Protein AF-A0A496VP60-F1 (afdb_monomer_lite)

Structure (mmCIF, N/CA/C/O backbone):
data_AF-A0A496VP60-F1
#
_entry.id   AF-A0A496VP60-F1
#
loop_
_atom_site.group_PDB
_atom_site.id
_atom_site.type_symbol
_atom_site.label_atom_id
_atom_site.label_alt_id
_atom_site.label_comp_id
_atom_site.label_asym_id
_atom_site.label_entity_id
_atom_site.label_seq_id
_atom_site.pdbx_PDB_ins_code
_atom_site.Cartn_x
_atom_site.Cartn_y
_atom_site.Cartn_z
_atom_site.occupancy
_atom_site.B_iso_or_equiv
_atom_site.auth_seq_id
_atom_site.auth_comp_id
_atom_site.auth_asym_id
_atom_site.auth_atom_id
_atom_site.pdbx_PDB_model_num
ATOM 1 N N . MET A 1 1 ? 26.377 6.304 -40.542 1.00 51.97 1 MET A N 1
ATOM 2 C CA . MET A 1 1 ? 27.686 5.739 -40.146 1.00 51.97 1 MET A CA 1
ATOM 3 C C . MET A 1 1 ? 27.803 4.379 -40.816 1.00 51.97 1 MET A C 1
ATOM 5 O O . MET A 1 1 ? 26.829 3.640 -40.764 1.00 51.97 1 MET A O 1
ATOM 9 N N . GLN A 1 2 ? 28.897 4.078 -41.515 1.00 51.41 2 GLN A N 1
ATOM 10 C CA . GLN A 1 2 ? 29.070 2.793 -42.202 1.00 51.41 2 GLN A CA 1
ATOM 11 C C . GLN A 1 2 ? 29.966 1.906 -41.335 1.00 51.41 2 GLN A C 1
ATOM 13 O O . GLN A 1 2 ? 31.150 2.194 -41.187 1.00 51.41 2 GLN A O 1
ATOM 18 N N . HIS A 1 3 ? 29.394 0.867 -40.726 1.00 64.25 3 HIS A N 1
ATOM 19 C CA . HIS A 1 3 ? 30.171 -0.176 -40.060 1.00 64.25 3 HIS A CA 1
ATOM 20 C C . HIS A 1 3 ? 30.453 -1.279 -41.074 1.00 64.25 3 HIS A C 1
ATOM 22 O O . HIS A 1 3 ? 29.526 -1.882 -41.610 1.00 64.25 3 HIS A O 1
ATOM 28 N N . LEU A 1 4 ? 31.733 -1.502 -41.367 1.00 66.44 4 LEU A N 1
ATOM 29 C CA . LEU A 1 4 ? 32.175 -2.620 -42.187 1.00 66.44 4 LEU A CA 1
ATOM 30 C C . LEU A 1 4 ? 32.581 -3.752 -41.246 1.00 66.44 4 LEU A C 1
ATOM 32 O O . LEU A 1 4 ? 33.486 -3.576 -40.431 1.00 66.44 4 LEU A O 1
ATOM 36 N N . ILE A 1 5 ? 31.896 -4.886 -41.345 1.00 77.62 5 ILE A N 1
ATOM 37 C CA . ILE A 1 5 ? 32.257 -6.103 -40.626 1.00 77.62 5 ILE A CA 1
ATOM 38 C C . ILE A 1 5 ? 32.505 -7.181 -41.665 1.00 77.62 5 ILE A C 1
ATOM 40 O O . ILE A 1 5 ? 31.646 -7.459 -42.501 1.00 77.62 5 ILE A O 1
ATOM 44 N N . GLU A 1 6 ? 33.700 -7.749 -41.627 1.00 77.38 6 GLU A N 1
ATOM 45 C CA . GLU A 1 6 ? 34.058 -8.878 -42.467 1.00 77.38 6 GLU A CA 1
ATOM 46 C C . GLU A 1 6 ? 33.548 -10.166 -41.818 1.00 77.38 6 GLU A C 1
ATOM 48 O O . GLU A 1 6 ? 33.877 -10.469 -40.671 1.00 77.38 6 GLU A O 1
ATOM 53 N N . VAL A 1 7 ? 32.721 -10.906 -42.555 1.00 79.62 7 VAL A N 1
ATOM 54 C CA . VAL A 1 7 ? 32.199 -12.211 -42.145 1.00 79.62 7 VAL A CA 1
ATOM 55 C C . VAL A 1 7 ? 32.919 -13.264 -42.974 1.00 79.62 7 VAL A C 1
ATOM 57 O O . VAL A 1 7 ? 32.904 -13.195 -44.204 1.00 79.62 7 VAL A O 1
ATOM 60 N N . LYS A 1 8 ? 33.585 -14.213 -42.315 1.00 79.56 8 LYS A N 1
ATOM 61 C CA . LYS A 1 8 ? 34.300 -15.283 -43.010 1.00 79.56 8 LYS A CA 1
ATOM 62 C C . LYS A 1 8 ? 33.320 -16.377 -43.417 1.00 79.56 8 LYS A C 1
ATOM 64 O O . LYS A 1 8 ? 32.683 -16.983 -42.569 1.00 79.56 8 LYS A O 1
ATOM 69 N N . GLU A 1 9 ? 33.241 -16.655 -44.714 1.00 78.88 9 GLU A N 1
ATOM 70 C CA . GLU A 1 9 ? 32.535 -17.821 -45.265 1.00 78.88 9 GLU A CA 1
ATOM 71 C C . GLU A 1 9 ? 31.091 -17.993 -44.735 1.00 78.88 9 GLU A C 1
ATOM 73 O O . GLU A 1 9 ? 30.233 -17.163 -45.029 1.00 78.88 9 GLU A O 1
ATOM 78 N N . LEU A 1 10 ? 30.816 -19.077 -43.997 1.00 77.50 10 LEU A N 1
ATOM 79 C CA . LEU A 1 10 ? 29.510 -19.428 -43.419 1.00 77.50 10 LEU A CA 1
ATOM 80 C C . LEU A 1 10 ? 29.377 -19.014 -41.941 1.00 77.50 10 LEU A C 1
ATOM 82 O O . LEU A 1 10 ? 28.464 -19.479 -41.254 1.00 77.50 10 LEU A O 1
ATOM 86 N N . ASP A 1 11 ? 30.282 -18.175 -41.435 1.00 80.00 11 ASP A N 1
ATOM 87 C CA . ASP A 1 11 ? 30.230 -17.717 -40.051 1.00 80.00 11 ASP A CA 1
ATOM 88 C C . ASP A 1 11 ? 28.996 -16.845 -39.793 1.00 80.00 11 ASP A C 1
ATOM 90 O O . ASP A 1 11 ? 28.490 -16.121 -40.652 1.00 80.00 11 ASP A O 1
ATOM 94 N N . THR A 1 12 ? 28.519 -16.898 -38.552 1.00 74.56 12 THR A N 1
ATOM 95 C CA . THR A 1 12 ? 27.458 -16.022 -38.057 1.00 74.56 12 THR A CA 1
ATOM 96 C C . THR A 1 12 ? 28.081 -14.929 -37.206 1.00 74.56 12 THR A C 1
ATOM 98 O O . THR A 1 12 ? 28.876 -15.211 -36.310 1.00 74.56 12 THR A O 1
ATOM 101 N N . VAL A 1 13 ? 27.700 -13.680 -37.464 1.00 76.56 13 VAL A N 1
ATOM 102 C CA . VAL A 1 13 ? 28.133 -12.531 -36.668 1.00 76.56 13 VAL A CA 1
ATOM 103 C C . VAL A 1 13 ? 26.915 -11.835 -36.080 1.00 76.56 13 VAL A C 1
ATOM 105 O O . VAL A 1 13 ? 25.990 -11.467 -36.803 1.00 76.56 13 VAL A O 1
ATOM 108 N N . GLU A 1 14 ? 26.930 -11.628 -34.764 1.00 73.31 14 GLU A N 1
ATOM 109 C CA . GLU A 1 14 ? 25.953 -10.777 -34.092 1.00 73.31 14 GLU A CA 1
ATOM 110 C C . GLU A 1 14 ? 26.315 -9.303 -34.294 1.00 73.31 14 GLU A C 1
ATOM 112 O O . GLU A 1 14 ? 27.389 -8.839 -33.907 1.00 73.31 14 GLU A O 1
ATOM 117 N N . LEU A 1 15 ? 25.398 -8.558 -34.910 1.00 73.00 15 LEU A N 1
ATOM 118 C CA . LEU A 1 15 ? 25.544 -7.128 -35.145 1.00 73.00 15 LEU A CA 1
ATOM 119 C C . LEU A 1 15 ? 24.758 -6.349 -34.084 1.00 73.00 15 LEU A C 1
ATOM 121 O O . LEU A 1 15 ? 23.537 -6.226 -34.169 1.00 73.00 15 LEU A O 1
ATOM 125 N N . ALA A 1 16 ? 25.465 -5.788 -33.104 1.00 69.38 16 ALA A N 1
ATOM 126 C CA . ALA A 1 16 ? 24.884 -4.852 -32.146 1.00 69.38 16 ALA A CA 1
ATOM 127 C C . ALA A 1 16 ? 24.895 -3.430 -32.732 1.00 69.38 16 ALA A C 1
ATOM 129 O O . ALA A 1 16 ? 25.958 -2.850 -32.961 1.00 69.38 16 ALA A O 1
ATOM 130 N N . LEU A 1 17 ? 23.712 -2.864 -32.980 1.00 71.69 17 LEU A N 1
ATOM 131 C CA . LEU A 1 17 ? 23.554 -1.495 -33.473 1.00 71.69 17 LEU A CA 1
ATOM 132 C C . LEU A 1 17 ? 23.040 -0.595 -32.352 1.00 71.69 17 LEU A C 1
ATOM 134 O O . LEU A 1 17 ? 21.945 -0.806 -31.837 1.00 71.69 17 LEU A O 1
ATOM 138 N N . ASN A 1 18 ? 23.805 0.443 -32.018 1.00 62.44 18 ASN A N 1
ATOM 139 C CA . ASN A 1 18 ? 23.320 1.523 -31.166 1.00 62.44 18 ASN A CA 1
ATOM 140 C C . ASN A 1 18 ? 22.532 2.496 -32.038 1.00 62.44 18 ASN A C 1
ATOM 142 O O . ASN A 1 18 ? 23.099 3.120 -32.938 1.00 62.44 18 ASN A O 1
ATOM 146 N N . VAL A 1 19 ? 21.230 2.610 -31.793 1.00 65.75 19 VAL A N 1
ATOM 147 C CA . VAL A 1 19 ? 20.351 3.460 -32.594 1.00 65.75 19 VAL A CA 1
ATOM 148 C C . VAL A 1 19 ? 19.780 4.569 -31.733 1.00 65.75 19 VAL A C 1
ATOM 150 O O . VAL A 1 19 ? 19.212 4.310 -30.677 1.00 65.75 19 VAL A O 1
ATOM 153 N N . THR A 1 20 ? 19.892 5.805 -32.210 1.00 57.38 20 THR A N 1
ATOM 154 C CA . THR A 1 20 ? 19.156 6.936 -31.645 1.00 57.38 20 THR A CA 1
ATOM 155 C C . THR A 1 20 ? 17.765 6.972 -32.266 1.00 57.38 20 THR A C 1
ATOM 157 O O . THR A 1 20 ? 17.620 7.059 -33.491 1.00 57.38 20 THR A O 1
ATOM 160 N N . LEU A 1 21 ? 16.737 6.877 -31.424 1.00 63.69 21 LEU A N 1
ATOM 161 C CA . LEU A 1 21 ? 15.355 7.033 -31.862 1.00 63.69 21 LEU A CA 1
ATOM 162 C C . LEU A 1 21 ? 15.114 8.486 -32.313 1.00 63.69 21 LEU A C 1
ATOM 164 O O . LEU A 1 21 ? 15.691 9.404 -31.725 1.00 63.69 21 LEU A O 1
ATOM 168 N N . PRO A 1 22 ? 14.292 8.721 -33.353 1.00 62.72 22 PRO A N 1
ATOM 169 C CA . PRO A 1 22 ? 13.854 10.071 -33.689 1.00 62.72 22 PRO A CA 1
ATOM 170 C C . PRO A 1 22 ? 13.213 10.753 -32.473 1.00 62.72 22 PRO A C 1
ATOM 172 O O . PRO A 1 22 ? 12.427 10.134 -31.764 1.00 62.72 22 PRO A O 1
ATOM 175 N N . SER A 1 23 ? 13.494 12.039 -32.263 1.00 57.47 23 SER A N 1
ATOM 176 C CA . SER A 1 23 ? 12.850 12.836 -31.208 1.00 57.47 23 SER A CA 1
ATOM 177 C C . SER A 1 23 ? 11.430 13.293 -31.568 1.00 57.47 23 SER A C 1
ATOM 179 O O . SER A 1 23 ? 10.748 13.893 -30.744 1.00 57.47 23 SER A O 1
ATOM 181 N N . THR A 1 24 ? 10.982 13.045 -32.801 1.00 62.47 24 THR A N 1
ATOM 182 C CA . THR A 1 24 ? 9.659 13.433 -33.300 1.00 62.47 24 THR A CA 1
ATOM 183 C C . THR A 1 24 ? 8.756 12.211 -33.395 1.00 62.47 24 THR A C 1
ATOM 185 O O . THR A 1 24 ? 9.108 11.236 -34.057 1.00 62.47 24 THR A O 1
ATOM 188 N N . SER A 1 25 ? 7.577 12.274 -32.780 1.00 54.62 25 SER A N 1
ATOM 189 C CA . SER A 1 25 ? 6.557 11.229 -32.888 1.00 54.62 25 SER A CA 1
ATOM 190 C C . SER A 1 25 ? 6.144 10.949 -34.330 1.00 54.62 25 SER A C 1
ATOM 192 O O . SER A 1 25 ? 6.073 11.851 -35.165 1.00 54.62 25 SER A O 1
ATOM 194 N N . GLY A 1 26 ? 5.888 9.678 -34.630 1.00 56.31 26 GLY A N 1
ATOM 195 C CA . GLY A 1 26 ? 5.533 9.192 -35.958 1.00 56.31 26 GLY A CA 1
ATOM 196 C C . GLY A 1 26 ? 6.702 9.183 -36.943 1.00 56.31 26 GLY A C 1
ATOM 197 O O . GLY A 1 26 ? 6.570 8.623 -38.032 1.00 56.31 26 GLY A O 1
ATOM 198 N N . ALA A 1 27 ? 7.859 9.752 -36.584 1.00 66.62 27 ALA A N 1
ATOM 199 C CA . ALA A 1 27 ? 9.034 9.673 -37.429 1.00 66.62 27 ALA A CA 1
ATOM 200 C C . ALA A 1 27 ? 9.565 8.238 -37.440 1.00 66.62 27 ALA A C 1
ATOM 202 O O . ALA A 1 27 ? 9.710 7.572 -36.411 1.00 66.62 27 ALA A O 1
ATOM 203 N N . THR A 1 28 ? 9.858 7.763 -38.643 1.00 57.81 28 THR A N 1
ATOM 204 C CA . THR A 1 28 ? 10.410 6.433 -38.865 1.00 57.81 28 THR A CA 1
ATOM 205 C C . THR A 1 28 ? 11.865 6.563 -39.276 1.00 57.81 28 THR A C 1
ATOM 207 O O . THR A 1 28 ? 12.168 7.258 -40.245 1.00 57.81 28 THR A O 1
ATOM 210 N N . ASN A 1 29 ? 12.750 5.840 -38.603 1.00 71.50 29 ASN A N 1
ATOM 211 C CA . ASN A 1 29 ? 14.090 5.562 -39.094 1.00 71.50 29 ASN A CA 1
ATOM 212 C C . ASN A 1 29 ? 14.114 4.142 -39.650 1.00 71.50 29 ASN A C 1
ATOM 214 O O . ASN A 1 29 ? 13.594 3.213 -39.044 1.00 71.50 29 ASN A O 1
ATOM 218 N N . MET A 1 30 ? 14.722 3.957 -40.814 1.00 72.25 30 MET A N 1
ATOM 219 C CA . MET A 1 30 ? 14.897 2.634 -41.399 1.00 72.25 30 MET A CA 1
ATOM 220 C C . MET A 1 30 ? 16.372 2.273 -41.346 1.00 72.25 30 MET A C 1
ATOM 222 O O . MET A 1 30 ? 17.204 2.938 -41.962 1.00 72.25 30 MET A O 1
ATOM 226 N N . ILE A 1 31 ? 16.697 1.205 -40.624 1.00 78.25 31 ILE A N 1
ATOM 227 C CA . ILE A 1 31 ? 18.027 0.612 -40.686 1.00 78.25 31 ILE A CA 1
ATOM 228 C C . ILE A 1 31 ? 18.004 -0.422 -41.789 1.00 78.25 31 ILE A C 1
ATOM 230 O O . ILE A 1 31 ? 17.289 -1.415 -41.703 1.00 78.25 31 ILE A O 1
ATOM 234 N N . THR A 1 32 ? 18.803 -0.188 -42.822 1.00 77.94 32 THR A N 1
ATOM 235 C CA . THR A 1 32 ? 19.032 -1.184 -43.866 1.00 77.94 32 THR A CA 1
ATOM 236 C C . THR A 1 32 ? 20.366 -1.859 -43.603 1.00 77.94 32 THR A C 1
ATOM 238 O O . THR A 1 32 ? 21.412 -1.212 -43.662 1.00 77.94 32 THR A O 1
ATOM 241 N N . VAL A 1 33 ? 20.336 -3.159 -43.330 1.00 81.62 33 VAL A N 1
ATOM 242 C CA . VAL A 1 33 ? 21.541 -3.987 -43.266 1.00 81.62 33 VAL A CA 1
ATOM 243 C C . VAL A 1 33 ? 21.709 -4.631 -44.630 1.00 81.62 33 VAL A C 1
ATOM 245 O O . VAL A 1 33 ? 20.813 -5.330 -45.095 1.00 81.62 33 VAL A O 1
ATOM 248 N N . THR A 1 34 ? 22.838 -4.363 -45.286 1.00 81.62 34 THR A N 1
ATOM 249 C CA . THR A 1 34 ? 23.169 -4.945 -46.592 1.00 81.62 34 THR A CA 1
ATOM 250 C C . THR A 1 34 ? 24.456 -5.744 -46.484 1.00 81.62 34 THR A C 1
ATOM 252 O O . THR A 1 34 ? 25.511 -5.176 -46.207 1.00 81.62 34 THR A O 1
ATOM 255 N N . ALA A 1 35 ? 24.372 -7.044 -46.742 1.00 83.62 35 ALA A N 1
ATOM 256 C CA . ALA A 1 35 ? 25.528 -7.894 -46.978 1.00 83.62 35 ALA A CA 1
ATOM 257 C C . ALA A 1 35 ? 25.882 -7.846 -48.470 1.00 83.62 35 ALA A C 1
ATOM 259 O O . ALA A 1 35 ? 24.998 -7.937 -49.321 1.00 83.62 35 ALA A O 1
ATOM 260 N N . THR A 1 36 ? 27.166 -7.681 -48.789 1.00 85.50 36 THR A N 1
ATOM 261 C CA . THR A 1 36 ? 27.682 -7.690 -50.168 1.00 85.50 36 THR A CA 1
ATOM 262 C C . THR A 1 36 ? 28.761 -8.757 -50.271 1.00 85.50 36 THR A C 1
ATOM 264 O O . THR A 1 36 ? 29.637 -8.814 -49.408 1.00 85.50 36 THR A O 1
ATOM 267 N N . SER A 1 37 ? 28.698 -9.601 -51.302 1.00 83.69 37 SER A N 1
ATOM 268 C CA . SER A 1 37 ? 29.735 -10.607 -51.540 1.00 83.69 37 SER A CA 1
ATOM 269 C C . SER A 1 37 ? 31.075 -9.936 -51.852 1.00 83.69 37 SER A C 1
ATOM 271 O O . SER A 1 37 ? 31.144 -8.996 -52.642 1.00 83.69 37 SER A O 1
ATOM 273 N N . GLN A 1 38 ? 32.156 -10.436 -51.249 1.00 80.44 38 GLN A N 1
ATOM 274 C CA . GLN A 1 38 ? 33.512 -9.971 -51.561 1.00 80.44 38 GLN A CA 1
ATOM 275 C C . GLN A 1 38 ? 33.971 -10.405 -52.960 1.00 80.44 38 GLN A C 1
ATOM 277 O O . GLN A 1 38 ? 34.781 -9.719 -53.577 1.00 80.44 38 GLN A O 1
ATOM 282 N N . ALA A 1 39 ? 33.469 -11.541 -53.454 1.00 83.38 39 ALA A N 1
ATOM 283 C CA . ALA A 1 39 ? 33.855 -12.099 -54.749 1.00 83.38 39 ALA A CA 1
ATOM 284 C C . ALA A 1 39 ? 33.091 -11.469 -55.924 1.00 83.38 39 ALA A C 1
ATOM 286 O O . ALA A 1 39 ? 33.586 -11.481 -57.048 1.00 83.38 39 ALA A O 1
ATOM 287 N N . ASP A 1 40 ? 31.899 -10.926 -55.665 1.00 88.12 40 ASP A N 1
ATOM 288 C CA . ASP A 1 40 ? 31.048 -10.300 -56.674 1.00 88.12 40 ASP A CA 1
ATOM 289 C C . ASP A 1 40 ? 30.212 -9.175 -56.047 1.00 88.12 40 ASP A C 1
ATOM 291 O O . ASP A 1 40 ? 29.269 -9.416 -55.291 1.00 88.12 40 ASP A O 1
ATOM 295 N N . SER A 1 41 ? 30.547 -7.927 -56.382 1.00 87.81 41 SER A N 1
ATOM 296 C CA . SER A 1 41 ? 29.888 -6.741 -55.829 1.00 87.81 41 SER A CA 1
ATOM 297 C C . SER A 1 41 ? 28.429 -6.557 -56.266 1.00 87.81 41 SER A C 1
ATOM 299 O O . SER A 1 41 ? 27.730 -5.721 -55.683 1.00 87.81 41 SER A O 1
ATOM 301 N N . GLU A 1 42 ? 27.962 -7.293 -57.281 1.00 90.44 42 GLU A N 1
ATOM 302 C CA . GLU A 1 42 ? 26.557 -7.267 -57.698 1.00 90.44 42 GLU A CA 1
ATOM 303 C C . GLU A 1 42 ? 25.670 -8.157 -56.816 1.00 90.44 42 GLU A C 1
ATOM 305 O O . GLU A 1 42 ? 24.470 -7.902 -56.693 1.00 90.44 42 GLU A O 1
ATOM 310 N N . ILE A 1 43 ? 26.248 -9.143 -56.119 1.00 84.50 43 ILE A N 1
ATOM 311 C CA . ILE A 1 43 ? 25.507 -10.026 -55.214 1.00 84.50 43 ILE A CA 1
ATOM 312 C C . ILE A 1 43 ? 25.333 -9.346 -53.854 1.00 84.50 43 ILE A C 1
ATOM 314 O O . ILE A 1 43 ? 26.276 -9.214 -53.065 1.00 84.50 43 ILE A O 1
ATOM 318 N N . LYS A 1 44 ? 24.092 -8.940 -53.567 1.00 89.69 44 LYS A N 1
ATOM 319 C CA . LYS A 1 44 ? 23.695 -8.281 -52.318 1.00 89.69 44 LYS A CA 1
ATOM 320 C C . LYS A 1 44 ? 22.482 -8.959 -51.698 1.00 89.69 44 LYS A C 1
ATOM 322 O O . LYS A 1 44 ? 21.565 -9.370 -52.403 1.00 89.69 44 LYS A O 1
ATOM 327 N N . ALA A 1 45 ? 22.453 -9.002 -50.373 1.00 85.75 45 ALA A N 1
ATOM 328 C CA . ALA A 1 45 ? 21.270 -9.347 -49.599 1.00 85.75 45 ALA A CA 1
ATOM 329 C C . ALA A 1 45 ? 20.997 -8.215 -48.611 1.00 85.75 45 ALA A C 1
ATOM 331 O O . ALA A 1 45 ? 21.884 -7.831 -47.846 1.00 85.75 45 ALA A O 1
ATOM 332 N N . SER A 1 46 ? 19.781 -7.677 -48.633 1.00 87.69 46 SER A N 1
ATOM 333 C CA . SER A 1 46 ? 19.387 -6.573 -47.761 1.00 87.69 46 SER A CA 1
ATOM 334 C C . SER A 1 46 ? 18.182 -6.959 -46.921 1.00 87.69 46 SER A C 1
ATOM 336 O O . SER A 1 46 ? 17.248 -7.591 -47.408 1.00 87.69 46 SER A O 1
ATOM 338 N N . THR A 1 47 ? 18.193 -6.530 -45.666 1.00 81.25 47 THR A N 1
ATOM 339 C CA . THR A 1 47 ? 17.024 -6.549 -44.789 1.00 81.25 47 THR A CA 1
ATOM 340 C C . THR A 1 47 ? 16.840 -5.171 -44.169 1.00 81.25 47 THR A C 1
ATOM 342 O O . THR A 1 47 ? 17.811 -4.434 -43.966 1.00 81.25 47 THR A O 1
ATOM 345 N N . ALA A 1 48 ? 15.590 -4.804 -43.907 1.00 77.88 48 ALA A N 1
ATOM 346 C CA . ALA A 1 48 ? 15.233 -3.520 -43.330 1.00 77.88 48 ALA A CA 1
ATOM 347 C C . ALA A 1 48 ? 14.557 -3.730 -41.976 1.00 77.88 48 ALA A C 1
ATOM 349 O O . ALA A 1 48 ? 13.613 -4.508 -41.855 1.00 77.88 48 ALA A O 1
ATOM 350 N N . VAL A 1 49 ? 15.029 -2.998 -40.972 1.00 73.38 49 VAL A N 1
ATOM 351 C CA . VAL A 1 49 ? 14.393 -2.896 -39.660 1.00 73.38 49 VAL A CA 1
ATOM 352 C C . VAL A 1 49 ? 13.825 -1.489 -39.547 1.00 73.38 49 VAL A C 1
ATOM 354 O O . VAL A 1 49 ? 14.570 -0.504 -39.556 1.00 73.38 49 VAL A O 1
ATOM 357 N N . GLN A 1 50 ? 12.498 -1.391 -39.492 1.00 68.12 50 GLN A N 1
ATOM 358 C CA . GLN A 1 50 ? 11.821 -0.123 -39.263 1.00 68.12 50 GLN A CA 1
ATOM 359 C C . GLN A 1 50 ? 11.824 0.188 -37.769 1.00 68.12 50 GLN A C 1
ATOM 361 O O . GLN A 1 50 ? 11.440 -0.634 -36.942 1.00 68.12 50 GLN A O 1
ATOM 366 N N . ILE A 1 51 ? 12.253 1.397 -37.441 1.00 65.75 51 ILE A N 1
ATOM 367 C CA . ILE A 1 51 ? 12.289 1.941 -36.094 1.00 65.75 51 ILE A CA 1
ATOM 368 C C . ILE A 1 51 ? 11.333 3.119 -36.084 1.00 65.75 51 ILE A C 1
ATOM 370 O O . ILE A 1 51 ? 11.507 4.067 -36.847 1.00 65.75 51 ILE A O 1
ATOM 374 N N . VAL A 1 52 ? 10.307 3.052 -35.247 1.00 57.75 52 VAL A N 1
ATOM 375 C CA . VAL A 1 52 ? 9.276 4.086 -35.163 1.00 57.75 52 VAL A CA 1
ATOM 376 C C . VAL A 1 52 ? 9.403 4.779 -33.817 1.00 57.75 52 VAL A C 1
ATOM 378 O O . VAL A 1 52 ? 9.379 4.118 -32.781 1.00 57.75 52 VAL A O 1
ATOM 381 N N . ALA A 1 53 ? 9.539 6.104 -33.832 1.00 59.22 53 ALA A N 1
ATOM 382 C CA . ALA A 1 53 ? 9.326 6.912 -32.642 1.00 59.22 53 ALA A CA 1
ATOM 383 C C . ALA A 1 53 ? 7.817 6.992 -32.401 1.00 59.22 53 ALA A C 1
ATOM 385 O O . ALA A 1 53 ? 7.098 7.674 -33.129 1.00 59.22 53 ALA A O 1
ATOM 386 N N . LEU A 1 54 ? 7.321 6.232 -31.432 1.00 55.81 54 LEU A N 1
ATOM 387 C CA . LEU A 1 54 ? 5.916 6.254 -31.046 1.00 55.81 54 LEU A CA 1
ATOM 388 C C . LEU A 1 54 ? 5.754 7.179 -29.838 1.00 55.81 54 LEU A C 1
ATOM 390 O O . LEU A 1 54 ? 6.459 7.020 -28.846 1.00 55.81 54 LEU A O 1
ATOM 394 N N . GLU A 1 55 ? 4.809 8.117 -29.915 1.00 53.56 55 GLU A N 1
ATOM 395 C CA . GLU A 1 55 ? 4.345 8.890 -28.751 1.00 53.56 55 GLU A CA 1
ATOM 396 C C . GLU A 1 55 ? 3.811 7.959 -27.657 1.00 53.56 55 GLU A C 1
ATOM 398 O O . GLU A 1 55 ? 4.101 8.144 -26.484 1.00 53.56 55 GLU A O 1
ATOM 403 N N . ASN A 1 56 ? 3.103 6.900 -28.049 1.00 57.53 56 ASN A N 1
ATOM 404 C CA . ASN A 1 56 ? 2.585 5.892 -27.134 1.00 57.53 56 ASN A CA 1
ATOM 405 C C . ASN A 1 56 ? 2.947 4.507 -27.657 1.00 57.53 56 ASN A C 1
ATOM 407 O O . ASN A 1 56 ? 2.493 4.091 -28.726 1.00 57.53 56 ASN A O 1
ATOM 411 N N . ILE A 1 57 ? 3.758 3.783 -26.896 1.00 60.38 57 ILE A N 1
ATOM 412 C CA . ILE A 1 57 ? 4.015 2.372 -27.135 1.00 60.38 57 ILE A CA 1
ATOM 413 C C . ILE A 1 57 ? 2.981 1.602 -26.316 1.00 60.38 57 ILE A C 1
ATOM 415 O O . ILE A 1 57 ? 3.105 1.458 -25.104 1.00 60.38 57 ILE A O 1
ATOM 419 N N . ILE A 1 58 ? 1.945 1.101 -26.982 1.00 60.47 58 ILE A N 1
ATOM 420 C CA . ILE A 1 58 ? 1.059 0.097 -26.391 1.00 60.47 58 ILE A CA 1
ATOM 421 C C . ILE A 1 58 ? 1.588 -1.248 -26.857 1.00 60.47 58 ILE A C 1
ATOM 423 O O . ILE A 1 58 ? 1.457 -1.607 -28.031 1.00 60.47 58 ILE A O 1
ATOM 427 N N . THR A 1 59 ? 2.233 -1.981 -25.960 1.00 58.00 59 THR A N 1
ATOM 428 C CA . THR A 1 59 ? 2.607 -3.360 -26.250 1.00 58.00 59 THR A CA 1
ATOM 429 C C . THR A 1 59 ? 1.393 -4.248 -25.970 1.00 58.00 59 THR A C 1
ATOM 431 O O . THR A 1 59 ? 0.674 -4.049 -24.988 1.00 58.00 59 THR A O 1
ATOM 434 N N . PRO A 1 60 ? 1.112 -5.253 -26.818 1.00 56.66 60 PRO A N 1
ATOM 435 C CA . PRO A 1 60 ? 0.178 -6.299 -26.425 1.00 56.66 60 PRO A CA 1
ATOM 436 C C . PRO A 1 60 ? 0.671 -6.963 -25.122 1.00 56.66 60 PRO A C 1
ATOM 438 O O . PRO A 1 60 ? 1.864 -6.884 -24.826 1.00 56.66 60 PRO A O 1
ATOM 441 N N . PRO A 1 61 ? -0.192 -7.663 -24.362 1.00 61.75 61 PRO A N 1
ATOM 442 C CA . PRO A 1 61 ? 0.169 -8.252 -23.064 1.00 61.75 61 PRO A CA 1
ATOM 443 C C . PRO A 1 61 ? 1.426 -9.143 -23.073 1.00 61.75 61 PRO A C 1
ATOM 445 O O . PRO A 1 61 ? 2.066 -9.313 -22.041 1.00 61.75 61 PRO A O 1
ATOM 448 N N . GLU A 1 62 ? 1.813 -9.671 -24.237 1.00 68.88 62 GLU A N 1
ATOM 449 C CA . GLU A 1 62 ? 3.019 -10.488 -24.435 1.00 68.88 62 GLU A CA 1
ATOM 450 C C . GLU A 1 62 ? 4.097 -9.813 -25.302 1.00 68.88 62 GLU A C 1
ATOM 452 O O . GLU A 1 62 ? 5.083 -10.446 -25.670 1.00 68.88 62 GLU A O 1
ATOM 457 N N . GLY A 1 63 ? 3.922 -8.544 -25.675 1.00 80.19 63 GLY A N 1
ATOM 458 C CA . GLY A 1 63 ? 4.873 -7.794 -26.491 1.00 80.19 63 GLY A CA 1
ATOM 459 C C . GLY A 1 63 ? 6.151 -7.486 -25.717 1.00 80.19 63 GLY A C 1
ATOM 460 O O . GLY A 1 63 ? 6.093 -7.116 -24.548 1.00 80.19 63 GLY A O 1
ATOM 461 N N . TRP A 1 64 ? 7.304 -7.623 -26.372 1.00 88.19 64 TRP A N 1
ATOM 462 C CA . TRP A 1 64 ? 8.609 -7.363 -25.763 1.00 88.19 64 TRP A CA 1
ATOM 463 C C . TRP A 1 64 ? 9.201 -6.063 -26.287 1.00 88.19 64 TRP A C 1
ATOM 465 O O . TRP A 1 64 ? 9.270 -5.844 -27.496 1.00 88.19 64 TRP A O 1
ATOM 475 N N . VAL A 1 65 ? 9.713 -5.248 -25.373 1.00 88.25 65 VAL A N 1
ATOM 476 C CA . VAL A 1 65 ? 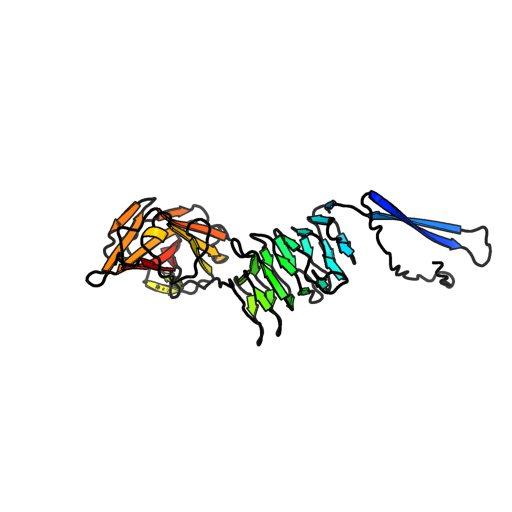10.602 -4.124 -25.673 1.00 88.25 65 VAL A CA 1
ATOM 477 C C . VAL A 1 65 ? 11.902 -4.301 -24.899 1.00 88.25 65 VAL A C 1
ATOM 479 O O . VAL A 1 65 ? 11.902 -4.744 -23.751 1.00 88.25 65 VAL A O 1
ATOM 482 N N . SER A 1 66 ? 13.032 -3.992 -25.529 1.00 90.88 66 SER A N 1
ATOM 483 C CA . SER A 1 66 ? 14.356 -4.187 -24.935 1.00 90.88 66 SER A CA 1
ATOM 484 C C . SER A 1 66 ? 15.264 -3.014 -25.245 1.00 90.88 66 SER A C 1
ATOM 486 O O . SER A 1 66 ? 15.277 -2.551 -26.382 1.00 90.88 66 SER A O 1
ATOM 488 N N . ASN A 1 67 ? 16.079 -2.605 -24.269 1.00 89.62 67 ASN A N 1
ATOM 489 C CA . ASN A 1 67 ? 17.092 -1.555 -24.439 1.00 89.62 67 ASN A CA 1
ATOM 490 C C . ASN A 1 67 ? 16.501 -0.236 -24.966 1.00 89.62 67 ASN A C 1
ATOM 492 O O . ASN A 1 67 ? 16.977 0.313 -25.958 1.00 89.62 67 ASN A O 1
ATOM 496 N N . ILE A 1 68 ? 15.423 0.227 -24.331 1.00 88.06 68 ILE A N 1
ATOM 497 C CA . ILE A 1 68 ? 14.648 1.384 -24.785 1.00 88.06 68 ILE A CA 1
ATOM 498 C C . ILE A 1 68 ? 14.873 2.615 -23.905 1.00 88.06 68 ILE A C 1
ATOM 500 O O . ILE A 1 68 ? 15.099 2.507 -22.698 1.00 88.06 68 ILE A O 1
ATOM 504 N N . THR A 1 69 ? 14.708 3.782 -24.522 1.00 90.44 69 THR A N 1
ATOM 505 C CA . THR A 1 69 ? 14.568 5.069 -23.838 1.00 90.44 69 THR A CA 1
ATOM 506 C C . THR A 1 69 ? 13.178 5.625 -24.133 1.00 90.44 69 THR A C 1
ATOM 508 O O . THR A 1 69 ? 12.814 5.780 -25.298 1.00 90.44 69 THR A O 1
ATOM 511 N N . ILE A 1 70 ? 12.408 5.922 -23.088 1.00 88.31 70 ILE A N 1
ATOM 512 C CA . ILE A 1 70 ? 11.084 6.548 -23.168 1.00 88.31 70 ILE A CA 1
ATOM 513 C C . ILE A 1 70 ? 11.269 8.050 -22.955 1.00 88.31 70 ILE A C 1
ATOM 515 O O . ILE A 1 70 ? 11.660 8.472 -21.867 1.00 88.31 70 ILE A O 1
ATOM 519 N N . GLY A 1 71 ? 11.007 8.850 -23.991 1.00 88.81 71 GLY A N 1
ATOM 520 C CA . GLY A 1 71 ? 11.099 10.311 -23.924 1.00 88.81 71 GLY A CA 1
ATOM 521 C C . GLY A 1 71 ? 10.066 10.938 -22.973 1.00 88.81 71 GLY A C 1
ATOM 522 O O . GLY A 1 71 ? 9.118 10.262 -22.584 1.00 88.81 71 GLY A O 1
ATOM 523 N N . PRO A 1 72 ? 10.221 12.223 -22.605 1.00 88.81 72 PRO A N 1
ATOM 524 C CA . PRO A 1 72 ? 9.384 12.892 -21.600 1.00 88.81 72 PRO A CA 1
ATOM 525 C C . PRO A 1 72 ? 7.892 12.940 -21.949 1.00 88.81 72 PRO A C 1
ATOM 527 O O . PRO A 1 72 ? 7.051 12.804 -21.068 1.00 88.81 72 PRO A O 1
ATOM 530 N N . GLU A 1 73 ? 7.567 13.055 -23.236 1.00 88.69 73 GLU A N 1
ATOM 531 C CA . GLU A 1 73 ? 6.184 13.061 -23.737 1.00 88.69 73 GLU A CA 1
ATOM 532 C C . GLU A 1 73 ? 5.698 11.664 -24.147 1.00 88.69 73 GLU A C 1
ATOM 534 O O . GLU A 1 73 ? 4.613 11.515 -24.705 1.00 88.69 73 GLU A O 1
ATOM 539 N N . SER A 1 74 ? 6.521 10.634 -23.933 1.00 86.88 74 SER A N 1
ATOM 540 C CA . SER A 1 74 ? 6.225 9.276 -24.368 1.00 86.88 74 SER A CA 1
ATOM 541 C C . SER A 1 74 ? 5.680 8.422 -23.232 1.00 86.88 74 SER A C 1
ATOM 543 O O . SER A 1 74 ? 6.055 8.584 -22.067 1.00 86.88 74 SER A O 1
ATOM 545 N N . SER A 1 75 ? 4.826 7.463 -23.584 1.00 90.25 75 SER A N 1
ATOM 546 C CA . SER A 1 75 ? 4.342 6.455 -22.643 1.00 90.25 75 SER A CA 1
ATOM 547 C C . SER A 1 75 ? 4.555 5.026 -23.142 1.00 90.25 75 SER A C 1
ATOM 549 O O . SER A 1 75 ? 4.526 4.757 -24.346 1.00 90.25 75 SER A O 1
ATOM 551 N N . LEU A 1 76 ? 4.772 4.104 -22.204 1.00 90.12 76 LEU A N 1
ATOM 552 C CA . LEU A 1 76 ? 4.717 2.662 -22.426 1.00 90.12 76 LEU A CA 1
ATOM 553 C C . LEU A 1 76 ? 3.692 2.049 -21.473 1.00 90.12 76 LEU A C 1
ATOM 555 O O . LEU A 1 76 ? 3.821 2.200 -20.262 1.00 90.12 76 LEU A O 1
ATOM 559 N N . SER A 1 77 ? 2.712 1.327 -22.010 1.00 93.31 77 SER A N 1
ATOM 560 C CA . SER A 1 77 ? 1.716 0.615 -21.205 1.00 93.31 77 SER A CA 1
ATOM 561 C C . SER A 1 77 ? 1.646 -0.849 -21.624 1.00 93.31 77 SER A C 1
ATOM 563 O O . SER A 1 77 ? 1.504 -1.143 -22.816 1.00 93.31 77 SER A O 1
ATOM 565 N N . GLY A 1 78 ? 1.741 -1.756 -20.649 1.00 91.12 78 GLY A N 1
ATOM 566 C CA . GLY A 1 78 ? 1.614 -3.197 -20.866 1.00 91.12 78 GLY A CA 1
ATOM 567 C C . GLY A 1 78 ? 2.901 -3.929 -21.269 1.00 91.12 78 GLY A C 1
ATOM 568 O O . GLY A 1 78 ? 3.975 -3.352 -21.454 1.00 91.12 78 GLY A O 1
ATOM 569 N N . GLY A 1 79 ? 2.774 -5.245 -21.450 1.00 91.56 79 GLY A N 1
ATOM 570 C CA . GLY A 1 79 ? 3.815 -6.111 -22.008 1.00 91.56 79 GLY A CA 1
ATOM 571 C C . GLY A 1 79 ? 5.058 -6.279 -21.130 1.00 91.56 79 GLY A C 1
ATOM 572 O O . GLY A 1 79 ? 5.041 -6.076 -19.915 1.00 91.56 79 GLY A O 1
ATOM 573 N N . ILE A 1 80 ? 6.149 -6.709 -21.765 1.00 92.00 80 ILE A N 1
ATOM 574 C CA . ILE A 1 80 ? 7.413 -7.063 -21.117 1.00 92.00 80 ILE A CA 1
ATOM 575 C C . ILE A 1 80 ? 8.495 -6.056 -21.504 1.00 92.00 80 ILE A C 1
ATOM 577 O O . ILE A 1 80 ? 8.829 -5.903 -22.681 1.00 92.00 80 ILE A O 1
ATOM 581 N N . ALA A 1 81 ? 9.107 -5.431 -20.498 1.00 93.06 81 ALA A N 1
ATOM 582 C CA . ALA A 1 81 ? 10.263 -4.558 -20.669 1.00 93.06 81 ALA A CA 1
ATOM 583 C C . ALA A 1 81 ? 11.542 -5.272 -20.202 1.00 93.06 81 ALA A C 1
ATOM 585 O O . ALA A 1 81 ? 11.606 -5.797 -19.089 1.00 93.06 81 ALA A O 1
ATOM 586 N N . THR A 1 82 ? 12.582 -5.314 -21.035 1.00 93.56 82 THR A N 1
ATOM 587 C CA . THR A 1 82 ? 13.837 -6.016 -20.721 1.00 93.56 82 THR A CA 1
ATOM 588 C C . THR A 1 82 ? 15.094 -5.223 -21.104 1.00 93.56 82 THR A C 1
ATOM 590 O O . THR A 1 82 ? 15.024 -4.113 -21.630 1.00 93.56 82 THR A O 1
ATOM 593 N N . GLY A 1 83 ? 16.270 -5.770 -20.787 1.00 92.75 83 GLY A N 1
ATOM 594 C CA . GLY A 1 83 ? 17.556 -5.097 -20.970 1.00 92.75 83 GLY A CA 1
ATOM 595 C C . GLY A 1 83 ? 17.715 -3.877 -20.057 1.00 92.75 83 GLY A C 1
ATOM 596 O O . GLY A 1 83 ? 17.402 -3.949 -18.864 1.00 92.75 83 GLY A O 1
ATOM 597 N N . THR A 1 84 ? 18.222 -2.777 -20.611 1.00 94.94 84 THR A N 1
ATOM 598 C CA . THR A 1 84 ? 18.330 -1.480 -19.923 1.00 94.94 84 THR A CA 1
ATOM 599 C C . THR A 1 84 ? 17.217 -0.546 -20.385 1.00 94.94 84 THR A C 1
ATOM 601 O O . THR A 1 84 ? 17.127 -0.227 -21.563 1.00 94.94 84 THR A O 1
ATOM 604 N N . VAL A 1 85 ? 16.379 -0.089 -19.462 1.00 95.19 85 VAL A N 1
ATOM 605 C CA . VAL A 1 85 ? 15.238 0.787 -19.740 1.00 95.19 85 VAL A CA 1
ATOM 606 C C . VAL A 1 85 ? 15.478 2.135 -19.071 1.00 95.19 85 VAL A C 1
ATOM 608 O O . VAL A 1 85 ? 15.687 2.196 -17.859 1.00 95.19 85 VAL A O 1
ATOM 611 N N . ILE A 1 86 ? 15.450 3.209 -19.854 1.00 95.19 86 ILE A N 1
ATOM 612 C CA . ILE A 1 86 ? 15.527 4.587 -19.359 1.00 95.19 86 ILE A CA 1
ATOM 613 C C . ILE A 1 86 ? 14.163 5.236 -19.565 1.00 95.19 86 ILE A C 1
ATOM 615 O O . ILE A 1 86 ? 13.606 5.180 -20.659 1.00 95.19 86 ILE A O 1
ATOM 619 N N . VAL A 1 87 ? 13.617 5.841 -18.518 1.00 95.00 87 VAL A N 1
ATOM 620 C CA . VAL A 1 87 ? 12.293 6.454 -18.522 1.00 95.00 87 VAL A CA 1
ATOM 621 C C . VAL A 1 87 ? 12.442 7.928 -18.178 1.00 95.00 87 VAL A C 1
ATOM 623 O O . VAL A 1 87 ? 12.879 8.274 -17.090 1.00 95.00 87 VAL A O 1
ATOM 626 N N . SER A 1 88 ? 12.074 8.805 -19.102 1.00 93.88 88 SER A N 1
ATOM 627 C CA . SER A 1 88 ? 11.881 10.235 -18.833 1.00 93.88 88 SER A CA 1
ATOM 628 C C . SER A 1 88 ? 10.407 10.636 -18.919 1.00 93.88 88 SER A C 1
ATOM 630 O O . SER A 1 88 ? 10.051 11.686 -18.401 1.00 93.88 88 SER A O 1
ATOM 632 N N . GLY A 1 89 ? 9.566 9.812 -19.554 1.00 93.06 89 GLY A N 1
ATOM 633 C CA . GLY A 1 89 ? 8.105 9.946 -19.581 1.00 93.06 89 GLY A CA 1
ATOM 634 C C . GLY A 1 89 ? 7.417 8.975 -18.622 1.00 93.06 89 GLY A C 1
ATOM 635 O O . GLY A 1 89 ? 7.790 8.883 -17.452 1.00 93.06 89 GLY A O 1
ATOM 636 N N . ASN A 1 90 ? 6.429 8.228 -19.123 1.00 95.75 90 ASN A N 1
ATOM 637 C CA . ASN A 1 90 ? 5.591 7.343 -18.308 1.00 95.75 90 ASN A CA 1
ATOM 638 C C . ASN A 1 90 ? 5.736 5.866 -18.697 1.00 95.75 90 ASN A C 1
ATOM 640 O O . ASN A 1 90 ? 5.775 5.521 -19.877 1.00 95.75 90 ASN A O 1
ATOM 644 N N . ILE A 1 91 ? 5.758 4.977 -17.707 1.00 96.12 91 ILE A N 1
ATOM 645 C CA . ILE A 1 91 ? 5.645 3.530 -17.913 1.00 96.12 91 ILE A CA 1
ATOM 646 C C . ILE A 1 91 ? 4.621 2.943 -16.943 1.00 96.12 91 ILE A C 1
ATOM 648 O O . ILE A 1 91 ? 4.647 3.252 -15.756 1.00 96.12 91 ILE A O 1
ATOM 652 N N . GLU A 1 92 ? 3.723 2.087 -17.412 1.00 96.75 92 GLU A N 1
ATOM 653 C CA . GLU A 1 92 ? 2.689 1.499 -16.561 1.00 96.75 92 GLU A CA 1
ATOM 654 C C . GLU A 1 92 ? 2.335 0.063 -16.947 1.00 96.75 92 GLU A C 1
ATOM 656 O O . GLU A 1 92 ? 2.455 -0.341 -18.102 1.00 96.75 92 GLU A O 1
ATOM 661 N N . ASN A 1 93 ? 1.861 -0.716 -15.973 1.00 96.12 93 ASN A N 1
ATOM 662 C CA . ASN A 1 93 ? 1.321 -2.062 -16.207 1.00 96.12 93 ASN A CA 1
ATOM 663 C C . ASN A 1 93 ? 2.313 -3.030 -16.887 1.00 96.12 93 ASN A C 1
ATOM 665 O O . ASN A 1 93 ? 1.917 -3.850 -17.715 1.00 96.12 93 ASN A O 1
ATOM 669 N N . VAL A 1 94 ? 3.607 -2.921 -16.566 1.00 96.44 94 VAL A N 1
ATOM 670 C CA . VAL A 1 94 ? 4.684 -3.685 -17.216 1.00 96.44 94 VAL A CA 1
ATOM 671 C C . VAL A 1 94 ? 5.206 -4.838 -16.362 1.00 96.44 94 VAL A C 1
ATOM 673 O O . VAL A 1 94 ? 5.314 -4.745 -15.137 1.00 96.44 94 VAL A O 1
ATOM 676 N N . ASP A 1 95 ? 5.642 -5.899 -17.038 1.00 97.56 95 ASP A N 1
ATOM 677 C CA . ASP A 1 95 ? 6.503 -6.937 -16.472 1.00 97.56 95 ASP A CA 1
ATOM 678 C C . ASP A 1 95 ? 7.967 -6.664 -16.853 1.00 97.56 95 ASP A C 1
ATOM 680 O O . ASP A 1 95 ? 8.428 -6.943 -17.964 1.00 97.56 95 ASP A O 1
ATOM 684 N N . PHE A 1 96 ? 8.715 -6.074 -15.926 1.00 98.00 96 PHE A N 1
ATOM 685 C CA . PHE A 1 96 ? 10.132 -5.808 -16.080 1.00 98.00 96 PHE A CA 1
ATOM 686 C C . PHE A 1 96 ? 10.970 -7.065 -15.808 1.00 98.00 96 PHE A C 1
ATOM 688 O O . PHE A 1 96 ? 11.030 -7.592 -14.695 1.00 98.00 96 PHE A O 1
ATOM 695 N N . ARG A 1 97 ? 11.694 -7.518 -16.834 1.00 97.12 97 ARG A N 1
ATOM 696 C CA . ARG A 1 97 ? 12.571 -8.704 -16.793 1.00 97.12 97 ARG A CA 1
ATOM 697 C C . ARG A 1 97 ? 14.041 -8.384 -17.093 1.00 97.12 97 ARG A C 1
ATOM 699 O O . ARG A 1 97 ? 14.850 -9.300 -17.239 1.00 97.12 97 ARG A O 1
ATOM 706 N N . GLY A 1 98 ? 14.379 -7.099 -17.198 1.00 95.38 98 GLY A N 1
ATOM 707 C CA . GLY A 1 98 ? 15.691 -6.608 -17.617 1.00 95.38 98 GLY A CA 1
ATOM 708 C C . GLY A 1 98 ? 16.728 -6.488 -16.501 1.00 95.38 98 GLY A C 1
ATOM 709 O O . GLY A 1 98 ? 16.549 -6.984 -15.392 1.00 95.38 98 GLY A O 1
ATOM 710 N N . GLY A 1 99 ? 17.838 -5.815 -16.805 1.00 97.75 99 GLY A N 1
ATOM 711 C CA . GLY A 1 99 ? 18.921 -5.538 -15.859 1.00 97.75 99 GLY A CA 1
ATOM 712 C C . GLY A 1 99 ? 18.723 -4.240 -15.072 1.00 97.75 99 GLY A C 1
ATOM 713 O O . GLY A 1 99 ? 18.971 -4.197 -13.868 1.00 97.75 99 GLY A O 1
ATOM 714 N N . THR A 1 100 ? 18.271 -3.159 -15.707 1.00 98.31 100 THR A N 1
ATOM 715 C CA . THR A 1 100 ? 17.989 -1.891 -15.008 1.00 98.31 100 THR A CA 1
ATOM 716 C C . THR A 1 100 ? 16.822 -1.151 -15.643 1.00 98.31 100 THR A C 1
ATOM 718 O O . THR A 1 100 ? 16.757 -1.060 -16.863 1.00 98.31 100 THR A O 1
ATOM 721 N N . LEU A 1 101 ? 15.938 -0.607 -14.807 1.00 98.50 101 LEU A N 1
ATOM 722 C CA . LEU A 1 101 ? 14.923 0.378 -15.169 1.00 98.50 101 LEU A CA 1
ATOM 723 C C . LEU A 1 101 ? 15.210 1.646 -14.360 1.00 98.50 101 LEU A C 1
ATOM 725 O O . LEU A 1 101 ? 15.202 1.606 -13.128 1.00 98.50 101 LEU A O 1
ATOM 729 N N . SER A 1 102 ? 15.525 2.747 -15.039 1.00 98.31 102 SER A N 1
ATOM 730 C CA . SER A 1 102 ? 15.900 4.009 -14.397 1.00 98.31 102 SER A CA 1
ATOM 731 C C . SER A 1 102 ? 15.023 5.160 -14.861 1.00 98.31 102 SER A C 1
ATOM 733 O O . SER A 1 102 ? 14.792 5.292 -16.058 1.00 98.31 102 SER A O 1
ATOM 735 N N . GLY A 1 103 ? 14.580 6.004 -13.929 1.00 97.88 103 GLY A N 1
ATOM 736 C CA . GLY A 1 103 ? 13.820 7.221 -14.225 1.00 97.88 103 GLY A CA 1
ATOM 737 C C . GLY A 1 103 ? 14.677 8.481 -14.402 1.00 97.88 103 GLY A C 1
ATOM 738 O O . GLY A 1 103 ? 14.146 9.590 -14.331 1.00 97.88 103 GLY A O 1
ATOM 739 N N . LEU A 1 104 ? 15.998 8.341 -14.581 1.00 96.38 104 LEU A N 1
ATOM 740 C CA . LEU A 1 104 ? 16.885 9.481 -14.816 1.00 96.38 104 LEU A CA 1
ATOM 741 C C . LEU A 1 104 ? 16.827 9.943 -16.271 1.00 96.38 104 LEU A C 1
ATOM 743 O O . LEU A 1 104 ? 16.897 9.127 -17.190 1.00 96.38 104 LEU A O 1
ATOM 747 N N . ASN A 1 105 ? 16.783 11.255 -16.476 1.00 88.38 105 ASN A N 1
ATOM 748 C CA . ASN A 1 105 ? 17.033 11.859 -17.782 1.00 88.38 105 ASN A CA 1
ATOM 749 C C . ASN A 1 105 ? 18.547 11.993 -18.067 1.00 88.38 105 ASN A C 1
ATOM 751 O O . ASN A 1 105 ? 19.395 11.667 -17.232 1.00 88.38 105 ASN A O 1
ATOM 755 N N . GLU A 1 106 ? 18.905 12.498 -19.252 1.00 85.25 106 GLU A N 1
ATOM 756 C CA . GLU A 1 106 ? 20.309 12.697 -19.658 1.00 85.25 106 GLU A CA 1
ATOM 757 C C . GLU A 1 106 ? 21.078 13.685 -18.759 1.00 85.25 106 GLU A C 1
ATOM 759 O O . GLU A 1 106 ? 22.304 13.609 -18.670 1.00 85.25 106 GLU A O 1
ATOM 764 N N . ALA A 1 107 ? 20.371 14.582 -18.063 1.00 89.38 107 ALA A N 1
ATOM 765 C CA . ALA A 1 107 ? 20.947 15.526 -17.106 1.00 89.38 107 ALA A CA 1
ATOM 766 C C . ALA A 1 107 ? 21.145 14.922 -15.700 1.00 89.38 107 ALA A C 1
ATOM 768 O O . ALA A 1 107 ? 21.737 15.566 -14.834 1.00 89.38 107 ALA A O 1
ATOM 769 N N . GLY A 1 108 ? 20.692 13.684 -15.465 1.00 91.81 108 GLY A N 1
ATOM 770 C CA . GLY A 1 108 ? 20.767 13.020 -14.164 1.00 91.81 108 GLY A CA 1
ATOM 771 C C . GLY A 1 108 ? 19.669 13.440 -13.184 1.00 91.81 108 GLY A C 1
ATOM 772 O O . GLY A 1 108 ? 19.821 13.234 -11.981 1.00 91.81 108 GLY A O 1
ATOM 773 N N . GLU A 1 109 ? 18.570 14.012 -13.675 1.00 95.38 109 GLU A N 1
ATOM 774 C CA . GLU A 1 109 ? 17.401 14.378 -12.874 1.00 95.38 109 GLU A CA 1
ATOM 775 C C . GLU A 1 109 ? 16.356 13.258 -12.912 1.00 95.38 109 GLU A C 1
ATOM 777 O O . GLU A 1 109 ? 16.174 12.598 -13.936 1.00 95.38 109 GLU A O 1
ATOM 782 N N . ILE A 1 110 ? 15.648 13.055 -11.798 1.00 97.44 110 ILE A N 1
ATOM 783 C CA . ILE A 1 110 ? 14.550 12.086 -11.714 1.00 97.44 110 ILE A CA 1
ATOM 784 C C . ILE A 1 110 ? 13.329 12.678 -12.420 1.00 97.44 110 ILE A C 1
ATOM 786 O O . ILE A 1 110 ? 12.757 13.658 -11.946 1.00 97.44 110 ILE A O 1
ATOM 790 N N . GLN A 1 111 ? 12.933 12.070 -13.535 1.00 96.44 111 GLN A N 1
ATOM 791 C CA . GLN A 1 111 ? 11.810 12.521 -14.359 1.00 96.44 111 GLN A CA 1
ATOM 792 C C . GLN A 1 111 ? 10.843 11.382 -14.711 1.00 96.44 111 GLN A C 1
ATOM 794 O O . GLN A 1 111 ? 9.638 11.602 -14.808 1.00 96.44 111 GLN A O 1
ATOM 799 N N . GLY A 1 112 ? 11.355 10.158 -14.870 1.00 97.50 112 GLY A N 1
ATOM 800 C CA . GLY A 1 112 ? 10.554 8.998 -15.241 1.00 97.50 112 GLY A CA 1
ATOM 801 C C . GLY A 1 112 ? 9.545 8.604 -14.175 1.00 97.50 112 GLY A C 1
ATOM 802 O O . GLY A 1 112 ? 9.905 8.411 -13.010 1.00 97.50 112 GLY A O 1
ATOM 803 N N . THR A 1 113 ? 8.297 8.426 -14.604 1.00 98.50 113 THR A N 1
ATOM 804 C CA . THR A 1 113 ? 7.183 8.030 -13.741 1.00 98.50 113 THR A CA 1
ATOM 805 C C . THR A 1 113 ? 6.731 6.606 -14.045 1.00 98.50 113 THR A C 1
ATOM 807 O O . THR A 1 113 ? 6.504 6.246 -15.201 1.00 98.50 113 THR A O 1
ATOM 810 N N . LEU A 1 114 ? 6.594 5.791 -12.999 1.00 98.62 114 LEU A N 1
ATOM 811 C CA . LEU A 1 114 ? 6.021 4.446 -13.054 1.00 98.62 114 LEU A CA 1
ATOM 812 C C . LEU A 1 114 ? 4.586 4.494 -12.523 1.00 98.62 114 LEU A C 1
ATOM 814 O O . LEU A 1 114 ? 4.340 5.136 -11.505 1.00 98.62 114 LEU A O 1
ATOM 818 N N . GLY A 1 115 ? 3.658 3.802 -13.181 1.00 98.12 115 GLY A N 1
ATOM 819 C CA . GLY A 1 115 ? 2.241 3.769 -12.822 1.00 98.12 115 GLY A CA 1
ATOM 820 C C . GLY A 1 115 ? 1.618 2.375 -12.870 1.00 98.12 115 GLY A C 1
ATOM 821 O O . GLY A 1 115 ? 2.182 1.429 -13.423 1.00 98.12 115 GLY A O 1
ATOM 822 N N . GLY A 1 116 ? 0.422 2.243 -12.295 1.00 97.69 116 GLY A N 1
ATOM 823 C CA . GLY A 1 116 ? -0.332 0.988 -12.321 1.00 97.69 116 GLY A CA 1
ATOM 824 C C . GLY A 1 116 ? 0.397 -0.153 -11.605 1.00 97.69 116 GLY A C 1
ATOM 825 O O . GLY A 1 116 ? 0.958 0.042 -10.526 1.00 97.69 116 GLY A O 1
ATOM 826 N N . THR A 1 117 ? 0.376 -1.353 -12.187 1.00 97.75 117 THR A N 1
ATOM 827 C CA . THR A 1 117 ? 1.041 -2.535 -11.612 1.00 97.75 117 THR A CA 1
ATOM 828 C C . THR A 1 117 ? 2.363 -2.829 -12.311 1.00 97.75 117 THR A C 1
ATOM 830 O O . THR A 1 117 ? 2.403 -3.096 -13.506 1.00 97.75 117 THR A O 1
ATOM 833 N N . ILE A 1 118 ? 3.455 -2.836 -11.557 1.00 98.44 118 ILE A N 1
ATOM 834 C CA . ILE A 1 118 ? 4.798 -3.121 -12.049 1.00 98.44 118 ILE A CA 1
ATOM 835 C C . ILE A 1 118 ? 5.281 -4.419 -11.416 1.00 98.44 118 ILE A C 1
ATOM 837 O O . ILE A 1 118 ? 5.476 -4.499 -10.203 1.00 98.44 118 ILE A O 1
ATOM 841 N N . PHE A 1 119 ? 5.540 -5.426 -12.241 1.00 98.38 119 PHE A N 1
ATOM 842 C CA . PHE A 1 119 ? 6.225 -6.633 -11.793 1.00 98.38 119 PHE A CA 1
ATOM 843 C C . PHE A 1 119 ? 7.700 -6.531 -12.146 1.00 98.38 119 PHE A C 1
ATOM 845 O O . PHE A 1 119 ? 8.043 -6.286 -13.296 1.00 98.38 119 PHE A O 1
ATOM 852 N N . ASN A 1 120 ? 8.595 -6.750 -11.188 1.00 98.25 120 ASN A N 1
ATOM 853 C CA . ASN A 1 120 ? 10.011 -6.951 -11.473 1.00 98.25 120 ASN A CA 1
ATOM 854 C C . ASN A 1 120 ? 10.346 -8.439 -11.326 1.00 98.25 120 ASN A C 1
ATOM 856 O O . ASN A 1 120 ? 10.822 -8.902 -10.288 1.00 98.25 120 ASN A O 1
ATOM 860 N N . ASN A 1 121 ? 10.108 -9.194 -12.401 1.00 97.50 121 ASN A N 1
ATOM 861 C CA . ASN A 1 121 ? 10.393 -10.628 -12.491 1.00 97.50 121 ASN A CA 1
ATOM 862 C C . ASN A 1 121 ? 11.800 -10.936 -13.025 1.00 97.50 121 ASN A C 1
ATOM 864 O O . ASN A 1 121 ? 12.069 -12.059 -13.475 1.00 97.50 121 ASN A O 1
ATOM 868 N N . SER A 1 122 ? 12.709 -9.959 -13.002 1.00 96.88 122 SER A N 1
ATOM 869 C CA . SER A 1 122 ? 14.058 -10.123 -13.531 1.00 96.88 122 SER A CA 1
ATOM 870 C C . SER A 1 122 ? 14.805 -11.295 -12.886 1.00 96.88 122 SER A C 1
ATOM 872 O O . SER A 1 122 ? 15.040 -11.341 -11.678 1.00 96.88 122 SER A O 1
ATOM 874 N N . LYS A 1 123 ? 15.256 -12.236 -13.723 1.00 95.62 123 LYS A N 1
ATOM 875 C CA . LYS A 1 123 ? 16.089 -13.378 -13.301 1.00 95.62 123 LYS A CA 1
ATOM 876 C C . LYS A 1 123 ? 17.575 -13.036 -13.212 1.00 95.62 123 LYS A C 1
ATOM 878 O O . LYS A 1 123 ? 18.365 -13.844 -12.736 1.00 95.62 123 LYS A O 1
ATOM 883 N N . VAL A 1 124 ? 17.948 -11.827 -13.626 1.00 94.69 124 VAL A N 1
ATOM 884 C CA . VAL A 1 124 ? 19.328 -11.321 -13.629 1.00 94.69 124 VAL A CA 1
ATOM 885 C C . VAL A 1 124 ? 19.558 -10.274 -12.536 1.00 94.69 124 VAL A C 1
ATOM 887 O O . VAL A 1 124 ? 20.458 -9.447 -12.645 1.00 94.69 124 VAL A O 1
ATOM 890 N N . ARG A 1 125 ? 18.752 -10.317 -11.462 1.00 93.88 125 ARG A N 1
ATOM 891 C CA . ARG A 1 125 ? 18.781 -9.351 -10.347 1.00 93.88 125 ARG A CA 1
ATOM 892 C C . ARG A 1 125 ? 18.544 -7.907 -10.808 1.00 93.88 125 ARG A C 1
ATOM 894 O O . ARG A 1 125 ? 19.218 -6.983 -10.349 1.00 93.88 125 ARG A O 1
ATOM 901 N N . GLY A 1 126 ? 17.596 -7.735 -11.726 1.00 97.19 126 GLY A N 1
ATOM 902 C CA . GLY A 1 126 ? 17.226 -6.435 -12.265 1.00 97.19 126 GLY A CA 1
ATOM 903 C C . GLY A 1 126 ? 16.739 -5.473 -11.191 1.00 97.19 126 GLY A C 1
ATOM 904 O O . GLY A 1 126 ? 16.018 -5.869 -10.271 1.00 97.19 126 GLY A O 1
ATOM 905 N N . SER A 1 127 ? 17.134 -4.206 -11.306 1.00 98.38 127 SER A N 1
ATOM 906 C CA . SER A 1 127 ? 16.749 -3.168 -10.347 1.00 98.38 127 SER A CA 1
ATOM 907 C C . SER A 1 127 ? 15.963 -2.027 -10.977 1.00 98.38 127 SER A C 1
ATOM 909 O O . SER A 1 127 ? 16.297 -1.580 -12.074 1.00 98.38 127 SER A O 1
ATOM 911 N N . ILE A 1 128 ? 14.981 -1.526 -10.230 1.00 98.81 128 ILE A N 1
ATOM 912 C CA . ILE A 1 128 ? 14.293 -0.257 -10.481 1.00 98.81 128 ILE A CA 1
ATOM 913 C C . ILE A 1 128 ? 14.956 0.813 -9.605 1.00 98.81 128 ILE A C 1
ATOM 915 O O . ILE A 1 128 ? 15.245 0.560 -8.431 1.00 98.81 128 ILE A O 1
ATOM 919 N N . GLN A 1 129 ? 15.252 1.983 -10.169 1.00 98.69 129 GLN A N 1
ATOM 920 C CA . GLN A 1 129 ? 15.965 3.042 -9.450 1.00 98.69 129 GLN A CA 1
ATOM 921 C C . GLN A 1 129 ? 15.666 4.440 -9.982 1.00 98.69 129 GLN A C 1
ATOM 923 O O . GLN A 1 129 ? 15.472 4.607 -11.184 1.00 98.69 129 GLN A O 1
ATOM 928 N N . ASP A 1 130 ? 15.759 5.444 -9.109 1.00 98.62 130 ASP A N 1
ATOM 929 C CA . ASP A 1 130 ? 15.663 6.862 -9.476 1.00 98.62 130 ASP A CA 1
ATOM 930 C C . ASP A 1 130 ? 14.347 7.182 -10.202 1.00 98.62 130 ASP A C 1
ATOM 932 O O . ASP A 1 130 ? 14.369 7.623 -11.347 1.00 98.62 130 ASP A O 1
ATOM 936 N N . VAL A 1 131 ? 13.203 6.892 -9.575 1.00 98.62 131 VAL A N 1
ATOM 937 C CA . VAL A 1 131 ? 11.875 6.978 -10.212 1.00 98.62 131 VAL A CA 1
ATOM 938 C C . VAL A 1 131 ? 10.855 7.740 -9.372 1.00 98.62 131 VAL A C 1
ATOM 940 O O . VAL A 1 131 ? 10.884 7.691 -8.138 1.00 98.62 131 VAL A O 1
ATOM 943 N N . LEU A 1 132 ? 9.915 8.382 -10.067 1.00 98.81 132 LEU A N 1
ATOM 944 C CA . LEU A 1 132 ? 8.642 8.831 -9.508 1.00 98.81 132 LEU A CA 1
ATOM 945 C C . LEU A 1 132 ? 7.606 7.710 -9.639 1.00 98.81 132 LEU A C 1
ATOM 947 O O . LEU A 1 132 ? 7.612 6.974 -10.625 1.00 98.81 132 LEU A O 1
ATOM 951 N N . LEU A 1 133 ? 6.705 7.582 -8.670 1.00 98.75 133 LEU A N 1
ATOM 952 C CA . LEU A 1 133 ? 5.600 6.629 -8.705 1.00 98.75 133 LEU A CA 1
ATOM 953 C C . LEU A 1 133 ? 4.276 7.392 -8.710 1.00 98.75 133 LEU A C 1
ATOM 955 O O . LEU A 1 133 ? 4.017 8.208 -7.825 1.00 98.75 133 LEU A O 1
ATOM 959 N N . ALA A 1 134 ? 3.440 7.110 -9.704 1.00 98.56 134 ALA A N 1
ATOM 960 C CA . ALA A 1 134 ? 2.105 7.673 -9.824 1.00 98.56 134 ALA A CA 1
ATOM 961 C C . ALA A 1 134 ? 1.204 7.227 -8.647 1.00 98.56 134 ALA A C 1
ATOM 963 O O . ALA A 1 134 ? 1.503 6.220 -7.986 1.00 98.56 134 ALA A O 1
ATOM 964 N N . PRO A 1 135 ? 0.079 7.923 -8.395 1.00 97.25 135 PRO A N 1
ATOM 965 C CA . PRO A 1 135 ? -0.902 7.528 -7.386 1.00 97.25 135 PRO A CA 1
ATOM 966 C C . PRO A 1 135 ? -1.289 6.047 -7.469 1.00 97.25 135 PRO A C 1
ATOM 968 O O . PRO A 1 135 ? -1.579 5.540 -8.552 1.00 97.25 135 PRO A O 1
ATOM 971 N N . ASN A 1 136 ? -1.337 5.362 -6.323 1.00 94.94 136 ASN A N 1
ATOM 972 C CA . ASN A 1 136 ? -1.720 3.947 -6.201 1.00 94.94 136 ASN A CA 1
ATOM 973 C C . ASN A 1 136 ? -0.872 2.954 -7.024 1.00 94.94 136 ASN A C 1
ATOM 975 O O . ASN A 1 136 ? -1.325 1.841 -7.300 1.00 94.94 136 ASN A O 1
ATOM 979 N N . THR A 1 137 ? 0.353 3.318 -7.410 1.00 98.44 137 THR A N 1
ATOM 980 C CA . THR A 1 137 ? 1.272 2.381 -8.075 1.00 98.44 137 THR A CA 1
ATOM 981 C C . THR A 1 137 ? 1.555 1.174 -7.177 1.00 98.44 137 THR A C 1
ATOM 983 O O . THR A 1 137 ? 1.718 1.319 -5.970 1.00 98.44 137 THR A O 1
ATOM 986 N N . SER A 1 138 ? 1.650 -0.023 -7.747 1.00 98.12 138 SER A N 1
ATOM 987 C CA . SER A 1 138 ? 2.056 -1.237 -7.031 1.00 98.12 138 SER A CA 1
ATOM 988 C C . SER A 1 138 ? 3.303 -1.804 -7.692 1.00 98.12 138 SER A C 1
ATOM 990 O O . SER A 1 138 ? 3.304 -2.027 -8.900 1.00 98.12 138 SER A O 1
ATOM 992 N N . ILE A 1 139 ? 4.364 -2.015 -6.916 1.00 98.69 139 ILE A N 1
ATOM 993 C CA . ILE A 1 139 ? 5.587 -2.672 -7.378 1.00 98.69 139 ILE A CA 1
ATOM 994 C C . ILE A 1 139 ? 5.760 -3.971 -6.607 1.00 98.69 139 ILE A C 1
ATOM 996 O O . ILE A 1 139 ? 5.865 -3.954 -5.380 1.00 98.69 139 ILE A O 1
ATOM 1000 N N . THR A 1 140 ? 5.857 -5.076 -7.338 1.00 98.31 140 THR A N 1
ATOM 1001 C CA . THR A 1 140 ? 6.054 -6.406 -6.763 1.00 98.31 140 THR A CA 1
ATOM 1002 C C . THR A 1 140 ? 7.307 -7.056 -7.335 1.00 98.31 140 THR A C 1
ATOM 1004 O O . THR A 1 140 ? 7.504 -7.085 -8.554 1.00 98.31 140 THR A O 1
ATOM 1007 N N . GLY A 1 141 ? 8.144 -7.623 -6.468 1.00 97.94 141 GLY A N 1
ATOM 1008 C CA . GLY A 1 141 ? 9.318 -8.384 -6.889 1.00 97.94 141 GLY A CA 1
ATOM 1009 C C . GLY A 1 141 ? 10.597 -7.562 -7.065 1.00 97.94 141 GLY A C 1
ATOM 1010 O O . GLY A 1 141 ? 10.604 -6.335 -7.186 1.00 97.94 141 GLY A O 1
ATOM 1011 N N . GLY A 1 142 ? 11.719 -8.279 -7.136 1.00 97.50 142 GLY A N 1
ATOM 1012 C CA . GLY A 1 142 ? 13.005 -7.743 -7.570 1.00 97.50 142 GLY A CA 1
ATOM 1013 C C . GLY A 1 142 ? 13.678 -6.799 -6.572 1.00 97.50 142 GLY A C 1
ATOM 1014 O O . GLY A 1 142 ? 13.673 -7.031 -5.364 1.00 97.50 142 GLY A O 1
ATOM 1015 N N . ILE A 1 143 ? 14.373 -5.786 -7.097 1.00 98.69 143 ILE A N 1
ATOM 1016 C CA . ILE A 1 143 ? 15.272 -4.929 -6.315 1.00 98.69 143 ILE A CA 1
ATOM 1017 C C . ILE A 1 143 ? 14.962 -3.453 -6.564 1.00 98.69 143 ILE A C 1
ATOM 1019 O O . ILE A 1 143 ? 14.897 -3.022 -7.716 1.00 98.69 143 ILE A O 1
ATOM 1023 N N . LEU A 1 144 ? 14.882 -2.666 -5.491 1.00 98.75 144 LEU A N 1
ATOM 1024 C CA . LEU A 1 144 ? 14.875 -1.203 -5.538 1.00 98.75 144 LEU A CA 1
ATOM 1025 C C . LEU A 1 144 ? 16.231 -0.637 -5.106 1.00 98.75 144 LEU A C 1
ATOM 1027 O O . LEU A 1 144 ? 16.864 -1.141 -4.171 1.00 98.75 144 LEU A O 1
ATOM 1031 N N . LYS A 1 145 ? 16.686 0.414 -5.792 1.00 98.44 145 LYS A N 1
ATOM 1032 C CA . LYS A 1 145 ? 17.923 1.140 -5.469 1.00 98.44 145 LYS A CA 1
ATOM 1033 C C . LYS A 1 145 ? 17.719 2.648 -5.538 1.00 98.44 145 LYS A C 1
ATOM 1035 O O . LYS A 1 145 ? 16.891 3.128 -6.305 1.00 98.44 145 LYS A O 1
ATOM 1040 N N . LYS A 1 146 ? 18.591 3.374 -4.833 1.00 98.31 146 LYS A N 1
ATOM 1041 C CA . LYS A 1 146 ? 18.687 4.839 -4.876 1.00 98.31 146 LYS A CA 1
ATOM 1042 C C . LYS A 1 146 ? 17.340 5.488 -4.531 1.00 98.31 146 LYS A C 1
ATOM 1044 O O . LYS A 1 146 ? 16.740 5.081 -3.544 1.00 98.31 146 LYS A O 1
ATOM 1049 N N . THR A 1 147 ? 16.890 6.500 -5.264 1.00 98.69 147 THR A N 1
ATOM 1050 C CA . THR A 1 147 ? 15.741 7.317 -4.862 1.00 98.69 147 THR A CA 1
ATOM 1051 C C . THR A 1 147 ? 14.442 6.812 -5.484 1.00 98.69 147 THR A C 1
ATOM 1053 O O . THR A 1 147 ? 14.353 6.674 -6.702 1.00 98.69 147 THR A O 1
ATOM 1056 N N . ILE A 1 148 ? 13.430 6.565 -4.654 1.00 98.75 148 ILE A N 1
ATOM 1057 C CA . ILE A 1 148 ? 12.079 6.165 -5.059 1.00 98.75 148 ILE A CA 1
ATOM 1058 C C . ILE A 1 148 ? 11.088 7.107 -4.374 1.00 98.75 148 ILE A C 1
ATOM 1060 O O . ILE A 1 148 ? 11.060 7.177 -3.145 1.00 98.75 148 ILE A O 1
ATOM 1064 N N . ILE A 1 149 ? 10.289 7.833 -5.154 1.00 98.69 149 ILE A N 1
ATOM 1065 C CA . ILE A 1 149 ? 9.376 8.856 -4.625 1.00 98.69 149 ILE A CA 1
ATOM 1066 C C . ILE A 1 149 ? 7.967 8.565 -5.123 1.00 98.69 149 ILE A C 1
ATOM 1068 O O . ILE A 1 149 ? 7.716 8.642 -6.321 1.00 98.69 149 ILE A O 1
ATOM 1072 N N . GLY A 1 150 ? 7.048 8.245 -4.219 1.00 98.44 150 GLY A N 1
ATOM 1073 C CA . GLY A 1 150 ? 5.636 8.083 -4.549 1.00 98.44 150 GLY A CA 1
ATOM 1074 C C . GLY A 1 150 ? 4.796 9.342 -4.365 1.00 98.44 150 GLY A C 1
ATOM 1075 O O . GLY A 1 150 ? 5.277 10.412 -3.972 1.00 98.44 150 GLY A O 1
ATOM 1076 N N . ASP A 1 151 ? 3.505 9.189 -4.641 1.00 97.12 151 ASP A N 1
ATOM 1077 C CA . ASP A 1 151 ? 2.506 10.225 -4.417 1.00 97.12 151 ASP A CA 1
ATOM 1078 C C . ASP A 1 151 ? 2.179 10.379 -2.922 1.00 97.12 151 ASP A C 1
ATOM 1080 O O . ASP A 1 151 ? 1.999 9.403 -2.196 1.00 97.12 151 ASP A O 1
ATOM 1084 N N . SER A 1 152 ? 2.095 11.617 -2.434 1.00 93.75 152 SER A N 1
ATOM 1085 C CA . SER A 1 152 ? 1.913 11.882 -0.997 1.00 93.75 152 SER A CA 1
ATOM 1086 C C . SER A 1 152 ? 0.498 11.601 -0.474 1.00 93.75 152 SER A C 1
ATOM 1088 O O . SER A 1 152 ? 0.335 11.344 0.729 1.00 93.75 152 SER A O 1
ATOM 1090 N N . LEU A 1 153 ? -0.510 11.635 -1.352 1.00 90.56 153 LEU A N 1
ATOM 1091 C CA . LEU A 1 153 ? -1.919 11.408 -1.026 1.00 90.56 153 LEU A CA 1
ATOM 1092 C C . LEU A 1 153 ? -2.301 9.936 -1.194 1.00 90.56 153 LEU A C 1
ATOM 1094 O O . LEU A 1 153 ? -2.989 9.380 -0.335 1.00 90.56 153 LEU A O 1
ATOM 1098 N N . GLU A 1 154 ? -1.810 9.305 -2.258 1.00 92.69 154 GLU A N 1
ATOM 1099 C CA . GLU A 1 154 ? -2.047 7.903 -2.599 1.00 92.69 154 GLU A CA 1
ATOM 1100 C C . GLU A 1 154 ? -0.718 7.174 -2.872 1.00 92.69 154 GLU A C 1
ATOM 1102 O O . GLU A 1 154 ? -0.390 6.893 -4.031 1.00 92.69 154 GLU A O 1
ATOM 1107 N N . PRO A 1 155 ? 0.070 6.859 -1.826 1.00 96.00 155 PRO A N 1
ATOM 1108 C CA . PRO A 1 155 ? 1.370 6.223 -1.991 1.00 96.00 155 PRO A CA 1
ATOM 1109 C C . PRO A 1 155 ? 1.379 4.934 -2.771 1.00 96.00 155 PRO A C 1
ATOM 1111 O O . PRO A 1 155 ? 0.437 4.140 -2.742 1.00 96.00 155 PRO A O 1
ATOM 1114 N N . ALA A 1 156 ? 2.539 4.682 -3.362 1.00 97.88 156 ALA A N 1
ATOM 1115 C CA . ALA A 1 156 ? 2.799 3.419 -4.008 1.00 97.88 156 ALA A CA 1
ATOM 1116 C C . ALA A 1 156 ? 3.020 2.298 -2.987 1.00 97.88 156 ALA A C 1
ATOM 1118 O O . ALA A 1 156 ? 3.705 2.481 -1.982 1.00 97.88 156 ALA A O 1
ATOM 1119 N N . LEU A 1 157 ? 2.477 1.124 -3.278 1.00 97.88 157 LEU A N 1
ATOM 1120 C CA . LEU A 1 157 ? 2.638 -0.095 -2.501 1.00 97.88 157 LEU A CA 1
ATOM 1121 C C . LEU A 1 157 ? 3.827 -0.908 -3.024 1.00 97.88 157 LEU A C 1
ATOM 1123 O O . LEU A 1 157 ? 3.902 -1.211 -4.214 1.00 97.88 157 LEU A O 1
ATOM 1127 N N . LEU A 1 158 ? 4.735 -1.275 -2.124 1.00 98.56 158 LEU A N 1
ATOM 1128 C CA . LEU A 1 158 ? 5.929 -2.069 -2.412 1.00 98.56 158 LEU A CA 1
ATOM 1129 C C . LEU A 1 158 ? 5.802 -3.446 -1.760 1.00 98.56 158 LEU A C 1
ATOM 1131 O O . LEU A 1 158 ? 5.555 -3.513 -0.558 1.00 98.56 158 LEU A O 1
ATOM 1135 N N . GLU A 1 159 ? 5.984 -4.527 -2.518 1.00 96.94 159 GLU A N 1
ATOM 1136 C CA . GLU A 1 159 ? 5.778 -5.906 -2.045 1.00 96.94 159 GLU A CA 1
ATOM 1137 C C . GLU A 1 159 ? 6.815 -6.882 -2.611 1.00 96.94 159 GLU A C 1
ATOM 1139 O O . GLU A 1 159 ? 7.322 -6.701 -3.720 1.00 96.94 159 GLU A O 1
ATOM 1144 N N . ASP A 1 160 ? 7.118 -7.936 -1.847 1.00 96.31 160 ASP A N 1
ATOM 1145 C CA . ASP A 1 160 ? 7.957 -9.069 -2.278 1.00 96.31 160 ASP A CA 1
ATOM 1146 C C . ASP A 1 160 ? 9.301 -8.658 -2.916 1.00 96.31 160 ASP A C 1
ATOM 1148 O O . ASP A 1 160 ? 9.769 -9.266 -3.881 1.00 96.31 160 ASP A O 1
ATOM 1152 N N . LEU A 1 161 ? 9.925 -7.592 -2.409 1.00 98.25 161 LEU A N 1
ATOM 1153 C CA . LEU A 1 161 ? 11.119 -6.992 -3.007 1.00 98.25 161 LEU A CA 1
ATOM 1154 C C . LEU A 1 161 ? 12.187 -6.639 -1.974 1.00 98.25 161 LEU A C 1
ATOM 1156 O O . LEU A 1 161 ? 11.923 -6.531 -0.777 1.00 98.25 161 LEU A O 1
ATOM 1160 N N . THR A 1 162 ? 13.410 -6.406 -2.447 1.00 98.62 162 THR A N 1
ATOM 1161 C CA . THR A 1 162 ? 14.519 -5.943 -1.604 1.00 98.62 162 THR A CA 1
ATOM 1162 C C . THR A 1 162 ? 14.855 -4.484 -1.901 1.00 98.62 162 THR A C 1
ATOM 1164 O O . THR A 1 162 ? 15.145 -4.122 -3.042 1.00 98.62 162 THR A O 1
ATOM 1167 N N . VAL A 1 163 ? 14.917 -3.649 -0.866 1.00 98.75 163 VAL A N 1
ATOM 1168 C CA . VAL A 1 163 ? 15.417 -2.271 -0.944 1.00 98.75 163 VAL A CA 1
ATOM 1169 C C . VAL A 1 163 ? 16.886 -2.246 -0.531 1.00 98.75 163 VAL A C 1
ATOM 1171 O O . VAL A 1 163 ? 17.237 -2.588 0.599 1.00 98.75 163 VAL A O 1
ATOM 1174 N N . MET A 1 164 ? 17.767 -1.846 -1.447 1.00 98.56 164 MET A N 1
ATOM 1175 C CA . MET A 1 164 ? 19.217 -1.896 -1.234 1.00 98.56 164 MET A CA 1
ATOM 1176 C C . MET A 1 164 ? 19.739 -0.749 -0.364 1.00 98.56 164 MET A C 1
ATOM 1178 O O . MET A 1 164 ? 19.178 0.343 -0.344 1.00 98.56 164 MET A O 1
ATOM 1182 N N . SER A 1 165 ? 20.878 -0.976 0.295 1.00 98.31 165 SER A N 1
ATOM 1183 C CA . SER A 1 165 ? 21.574 0.026 1.118 1.00 98.31 165 SER A CA 1
ATOM 1184 C C . SER A 1 165 ? 21.858 1.318 0.343 1.00 98.31 165 SER A C 1
ATOM 1186 O O . SER A 1 165 ? 22.217 1.266 -0.835 1.00 98.31 165 SER A O 1
ATOM 1188 N N . GLY A 1 166 ? 21.705 2.467 1.009 1.00 97.94 166 GLY A N 1
ATOM 1189 C CA . GLY A 1 166 ? 21.886 3.797 0.423 1.00 97.94 166 GLY A CA 1
ATOM 1190 C C . GLY A 1 166 ? 20.696 4.303 -0.397 1.00 97.94 166 GLY A C 1
ATOM 1191 O O . GLY A 1 166 ? 20.794 5.369 -0.998 1.00 97.94 166 GLY A O 1
ATOM 1192 N N . SER A 1 167 ? 19.592 3.553 -0.448 1.00 98.69 167 SER A N 1
ATOM 1193 C CA . SER A 1 167 ? 18.353 4.009 -1.090 1.00 98.69 167 SER A CA 1
ATOM 1194 C C . SER A 1 167 ? 17.612 5.025 -0.222 1.00 98.69 167 SER A C 1
ATOM 1196 O O . SER A 1 167 ? 17.729 4.989 1.003 1.00 98.69 167 SER A O 1
ATOM 1198 N N . ASN A 1 168 ? 16.823 5.890 -0.855 1.00 98.75 168 ASN A N 1
ATOM 1199 C CA . ASN A 1 168 ? 15.897 6.807 -0.203 1.00 98.75 168 ASN A CA 1
ATOM 1200 C C . ASN A 1 168 ? 14.471 6.533 -0.691 1.00 98.75 168 ASN A C 1
ATOM 1202 O O . ASN A 1 168 ? 14.244 6.462 -1.899 1.00 98.75 168 ASN A O 1
ATOM 1206 N N . LEU A 1 169 ? 13.539 6.378 0.244 1.00 98.81 169 LEU A N 1
ATOM 1207 C CA . LEU A 1 169 ? 12.129 6.136 -0.037 1.00 98.81 169 LEU A CA 1
ATOM 1208 C C . LEU A 1 169 ? 11.285 7.276 0.529 1.00 98.81 169 LEU A C 1
ATOM 1210 O O . LEU A 1 169 ? 11.371 7.553 1.721 1.00 98.81 169 LEU A O 1
ATOM 1214 N N . ASP A 1 170 ? 10.421 7.866 -0.288 1.00 98.50 170 ASP A N 1
ATOM 1215 C CA . ASP A 1 170 ? 9.460 8.888 0.131 1.00 98.50 170 ASP A CA 1
ATOM 1216 C C . ASP A 1 170 ? 8.063 8.526 -0.381 1.00 98.50 170 ASP A C 1
ATOM 1218 O O . ASP A 1 170 ? 7.913 8.080 -1.517 1.00 98.50 170 ASP A O 1
ATOM 1222 N N . ASN A 1 171 ? 7.035 8.742 0.444 1.00 97.31 171 ASN A N 1
ATOM 1223 C CA . ASN A 1 171 ? 5.624 8.533 0.104 1.00 97.31 171 ASN A CA 1
ATOM 1224 C C . ASN A 1 171 ? 5.331 7.144 -0.496 1.00 97.31 171 ASN A C 1
ATOM 1226 O O . ASN A 1 171 ? 4.710 7.019 -1.553 1.00 97.31 171 ASN A O 1
ATOM 1230 N N . VAL A 1 172 ? 5.784 6.091 0.183 1.00 98.19 172 VAL A N 1
ATOM 1231 C CA . VAL A 1 172 ? 5.526 4.691 -0.190 1.00 98.19 172 VAL A CA 1
ATOM 1232 C C . VAL A 1 172 ? 4.972 3.904 0.994 1.00 98.19 172 VAL A C 1
ATOM 1234 O O . VAL A 1 172 ? 5.224 4.229 2.152 1.00 98.19 172 VAL A O 1
ATOM 1237 N N . ILE A 1 173 ? 4.237 2.839 0.704 1.00 97.56 173 ILE A N 1
ATOM 1238 C CA . ILE A 1 173 ? 3.782 1.845 1.670 1.00 97.56 173 ILE A CA 1
ATOM 1239 C C . ILE A 1 173 ? 4.691 0.624 1.540 1.00 97.56 173 ILE A C 1
ATOM 1241 O O . ILE A 1 173 ? 4.749 -0.019 0.492 1.00 97.56 173 ILE A O 1
ATOM 1245 N N . ILE A 1 174 ? 5.381 0.289 2.625 1.00 98.00 174 ILE A N 1
ATOM 1246 C CA . ILE A 1 174 ? 6.155 -0.939 2.762 1.00 98.00 174 ILE A CA 1
ATOM 1247 C C . ILE A 1 174 ? 5.186 -2.071 3.100 1.00 98.00 174 ILE A C 1
ATOM 1249 O O . ILE A 1 174 ? 4.677 -2.157 4.221 1.00 98.00 174 ILE A O 1
ATOM 1253 N N . GLY A 1 175 ? 4.896 -2.898 2.101 1.00 96.12 175 GLY A N 1
ATOM 1254 C CA . GLY A 1 175 ? 4.003 -4.041 2.190 1.00 96.12 175 GLY A CA 1
ATOM 1255 C C . GLY A 1 175 ? 4.672 -5.319 2.707 1.00 96.12 175 GLY A C 1
ATOM 1256 O O . GLY A 1 175 ? 5.823 -5.304 3.160 1.00 96.12 175 GLY A O 1
ATOM 1257 N N . PRO A 1 176 ? 3.939 -6.445 2.652 1.00 90.44 176 PRO A N 1
ATOM 1258 C CA . PRO A 1 176 ? 4.459 -7.757 3.015 1.00 90.44 176 PRO A CA 1
ATOM 1259 C C . PRO A 1 176 ? 5.736 -8.139 2.254 1.00 90.44 176 PRO A C 1
ATOM 1261 O O . PRO A 1 176 ? 5.929 -7.785 1.090 1.00 90.44 176 PRO A O 1
ATOM 1264 N N . ASN A 1 177 ? 6.596 -8.903 2.933 1.00 92.44 177 ASN A N 1
ATOM 1265 C CA . ASN A 1 177 ? 7.820 -9.497 2.381 1.00 92.44 177 ASN A CA 1
ATOM 1266 C C . ASN A 1 177 ? 8.809 -8.498 1.750 1.00 92.44 177 ASN A C 1
ATOM 1268 O O . ASN A 1 177 ? 9.626 -8.881 0.914 1.00 92.44 177 ASN A O 1
ATOM 1272 N N . VAL A 1 178 ? 8.766 -7.226 2.155 1.00 97.38 178 VAL A N 1
ATOM 1273 C CA . VAL A 1 178 ? 9.785 -6.251 1.764 1.00 97.38 178 VAL A CA 1
ATOM 1274 C C . VAL A 1 178 ? 10.992 -6.349 2.690 1.00 97.38 178 VAL A C 1
ATOM 1276 O O . VAL A 1 178 ? 10.903 -6.121 3.897 1.00 97.38 178 VAL A O 1
ATOM 1279 N N . GLU A 1 179 ? 12.156 -6.633 2.114 1.00 98.19 179 GLU A N 1
ATOM 1280 C CA . GLU A 1 179 ? 13.428 -6.638 2.829 1.00 98.19 179 GLU A CA 1
ATOM 1281 C C . GLU A 1 179 ? 14.121 -5.280 2.694 1.00 98.19 179 GLU A C 1
ATOM 1283 O O . GLU A 1 179 ? 14.553 -4.891 1.609 1.00 98.19 179 GLU A O 1
ATOM 1288 N N . ILE A 1 180 ? 14.275 -4.555 3.802 1.00 98.25 180 ILE A N 1
ATOM 1289 C CA . ILE A 1 180 ? 14.968 -3.261 3.821 1.00 98.25 180 ILE A CA 1
ATOM 1290 C C . ILE A 1 180 ? 16.401 -3.463 4.318 1.00 98.25 180 ILE A C 1
ATOM 1292 O O . ILE A 1 180 ? 16.635 -3.837 5.470 1.00 98.25 180 ILE A O 1
ATOM 1296 N N . ALA A 1 181 ? 17.383 -3.207 3.453 1.00 98.19 181 ALA A N 1
ATOM 1297 C CA . ALA A 1 181 ? 18.789 -3.279 3.825 1.00 98.19 181 ALA A CA 1
ATOM 1298 C C . ALA A 1 181 ? 19.173 -2.200 4.854 1.00 98.19 181 ALA A C 1
ATOM 1300 O O . ALA A 1 181 ? 18.520 -1.168 5.016 1.00 98.19 181 ALA A O 1
ATOM 1301 N N . LYS A 1 182 ? 20.310 -2.406 5.530 1.00 96.06 182 LYS A N 1
ATOM 1302 C CA . LYS A 1 182 ? 20.896 -1.381 6.409 1.00 96.06 182 LYS A CA 1
ATOM 1303 C C . LYS A 1 182 ? 21.187 -0.104 5.613 1.00 96.06 182 LYS A C 1
ATOM 1305 O O . LYS A 1 182 ? 21.603 -0.192 4.463 1.00 96.06 182 LYS A O 1
ATOM 1310 N N . ASN A 1 183 ? 21.050 1.055 6.257 1.00 96.69 183 ASN A N 1
ATOM 1311 C CA . ASN A 1 183 ? 21.305 2.383 5.678 1.00 96.69 183 ASN A CA 1
ATOM 1312 C C . ASN A 1 183 ? 20.370 2.775 4.519 1.00 96.69 183 ASN A C 1
ATOM 1314 O O . ASN A 1 183 ? 20.770 3.539 3.644 1.00 96.69 183 ASN A O 1
ATOM 1318 N N . VAL A 1 184 ? 19.146 2.250 4.491 1.00 98.44 184 VAL A N 1
ATOM 1319 C CA . VAL A 1 184 ? 18.063 2.853 3.705 1.00 98.44 184 VAL A CA 1
ATOM 1320 C C . VAL A 1 184 ? 17.514 4.050 4.478 1.00 98.44 184 VAL A C 1
ATOM 1322 O O . VAL A 1 184 ? 17.233 3.945 5.674 1.00 98.44 184 VAL A O 1
ATOM 1325 N N . THR A 1 185 ? 17.364 5.181 3.799 1.00 98.62 185 THR A N 1
ATOM 1326 C CA . THR A 1 185 ? 16.680 6.357 4.329 1.00 98.62 185 THR A CA 1
ATOM 1327 C C . THR A 1 185 ? 15.186 6.210 4.073 1.00 98.62 185 THR A C 1
ATOM 1329 O O . THR A 1 185 ? 14.751 6.054 2.935 1.00 98.62 185 THR A O 1
ATOM 1332 N N . LEU A 1 186 ? 14.403 6.233 5.150 1.00 98.19 186 LEU A N 1
ATOM 1333 C CA . LEU A 1 186 ? 12.947 6.290 5.089 1.00 98.19 186 LEU A CA 1
ATOM 1334 C C . LEU A 1 186 ? 12.544 7.742 5.321 1.00 98.19 186 LEU A C 1
ATOM 1336 O O . LEU A 1 186 ? 12.692 8.262 6.429 1.00 98.19 186 LEU A O 1
ATOM 1340 N N . GLY A 1 187 ? 12.139 8.397 4.243 1.00 97.00 187 GLY A N 1
ATOM 1341 C CA . GLY A 1 187 ? 11.761 9.794 4.212 1.00 97.00 187 GLY A CA 1
ATOM 1342 C C . GLY A 1 187 ? 10.313 10.033 4.633 1.00 97.00 187 GLY A C 1
ATOM 1343 O O . GLY A 1 187 ? 9.716 9.289 5.416 1.00 97.00 187 GLY A O 1
ATOM 1344 N N . THR A 1 188 ? 9.746 11.131 4.144 1.00 93.25 188 THR A N 1
ATOM 1345 C CA . THR A 1 188 ? 8.401 11.566 4.544 1.00 93.25 188 THR A CA 1
ATOM 1346 C C . THR A 1 188 ? 7.341 10.654 3.936 1.00 93.25 188 THR A C 1
ATOM 1348 O O . THR A 1 188 ? 7.488 10.176 2.817 1.00 93.25 188 THR A O 1
ATOM 1351 N N . GL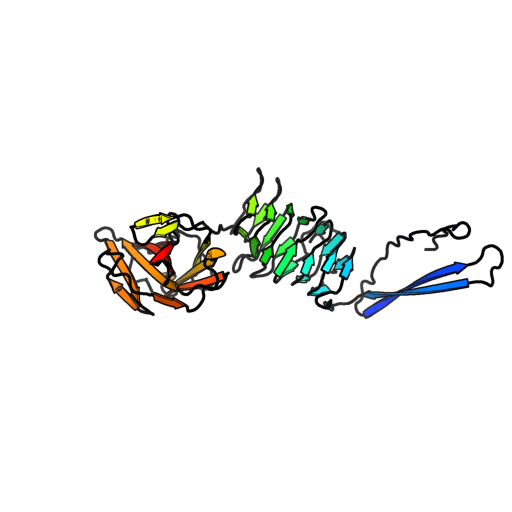Y A 1 189 ? 6.253 10.404 4.670 1.00 92.62 189 GLY A N 1
ATOM 1352 C CA . GLY A 1 189 ? 5.094 9.681 4.136 1.00 92.62 189 GLY A CA 1
ATOM 1353 C C . GLY A 1 189 ? 5.317 8.185 3.896 1.00 92.62 189 GLY A C 1
ATOM 1354 O O . GLY A 1 189 ? 4.459 7.557 3.277 1.00 92.62 189 GLY A O 1
ATOM 1355 N N . VAL A 1 190 ? 6.438 7.626 4.372 1.00 95.94 190 VAL A N 1
ATOM 1356 C CA . VAL A 1 190 ? 6.678 6.180 4.384 1.00 95.94 190 VAL A CA 1
ATOM 1357 C C . VAL A 1 190 ? 5.822 5.519 5.462 1.00 95.94 190 VAL A C 1
ATOM 1359 O O . VAL A 1 190 ? 5.884 5.889 6.635 1.00 95.94 190 VAL A O 1
ATOM 1362 N N . GLU A 1 191 ? 5.046 4.517 5.066 1.00 94.44 191 GLU A N 1
ATOM 1363 C CA . GLU A 1 191 ? 4.160 3.749 5.943 1.00 94.44 191 GLU A CA 1
ATOM 1364 C C . GLU A 1 191 ? 4.482 2.257 5.889 1.00 94.44 191 GLU A C 1
ATOM 1366 O O . GLU A 1 191 ? 5.129 1.782 4.960 1.00 94.44 191 GLU A O 1
ATOM 1371 N N . PHE A 1 192 ? 4.019 1.511 6.889 1.00 94.50 192 PHE A N 1
ATOM 1372 C CA . PHE A 1 192 ? 4.232 0.071 6.987 1.00 94.50 192 PHE A CA 1
ATOM 1373 C C . PHE A 1 192 ? 2.901 -0.650 7.108 1.00 94.50 192 PHE A C 1
ATOM 1375 O O . PHE A 1 192 ? 2.061 -0.287 7.934 1.00 94.50 192 PHE A O 1
ATOM 1382 N N . VAL A 1 193 ? 2.751 -1.712 6.326 1.00 95.38 193 VAL A N 1
ATOM 1383 C CA . VAL A 1 193 ? 1.753 -2.743 6.580 1.00 95.38 193 VAL A CA 1
ATOM 1384 C C . VAL A 1 193 ? 2.225 -3.545 7.788 1.00 95.38 193 VAL A C 1
ATOM 1386 O O . VAL A 1 193 ? 3.308 -4.129 7.773 1.00 95.38 193 VAL A O 1
ATOM 1389 N N . LEU A 1 194 ? 1.429 -3.551 8.856 1.00 92.94 194 LEU A N 1
ATOM 1390 C CA . LEU A 1 194 ? 1.797 -4.202 10.111 1.00 92.94 194 LEU A CA 1
ATOM 1391 C C . LEU A 1 194 ? 1.115 -5.568 10.220 1.00 92.94 194 LEU A C 1
ATOM 1393 O O . LEU A 1 194 ? -0.054 -5.696 9.847 1.00 92.94 194 LEU A O 1
ATOM 1397 N N . PRO A 1 195 ? 1.817 -6.601 10.713 1.00 91.50 195 PRO A N 1
ATOM 1398 C CA . PRO A 1 195 ? 1.231 -7.923 10.855 1.00 91.50 195 PRO A CA 1
ATOM 1399 C C . PRO A 1 195 ? 0.149 -7.904 11.933 1.00 91.50 195 PRO A C 1
ATOM 1401 O O . PRO A 1 195 ? 0.318 -7.322 13.007 1.00 91.50 195 PRO A O 1
ATOM 1404 N N . GLY A 1 196 ? -0.960 -8.574 11.652 1.00 93.56 196 GLY A N 1
ATOM 1405 C CA . GLY A 1 196 ? -1.983 -8.830 12.649 1.00 93.56 196 GLY A CA 1
ATOM 1406 C C . GLY A 1 196 ? -1.683 -10.047 13.506 1.00 93.56 196 GLY A C 1
ATOM 1407 O O . GLY A 1 196 ? -0.695 -10.764 13.345 1.00 93.56 196 GLY A O 1
ATOM 1408 N N . VAL A 1 197 ? -2.613 -10.311 14.410 1.00 94.88 197 VAL A N 1
ATOM 1409 C CA . VAL A 1 197 ? -2.602 -11.483 15.279 1.00 94.88 197 VAL A CA 1
ATOM 1410 C C . VAL A 1 197 ? -3.879 -12.278 15.078 1.00 94.88 197 VAL A C 1
ATOM 1412 O O . VAL A 1 197 ? -4.938 -11.717 14.793 1.00 94.88 197 VAL A O 1
ATOM 1415 N N . GLY A 1 198 ? -3.782 -13.598 15.216 1.00 95.75 198 GLY A N 1
ATOM 1416 C CA . GLY A 1 198 ? -4.942 -14.473 15.215 1.00 95.75 198 GLY A CA 1
ATOM 1417 C C . GLY A 1 198 ? -5.243 -15.018 16.608 1.00 95.75 198 GLY A C 1
ATOM 1418 O O . GLY A 1 198 ? -4.334 -15.242 17.406 1.00 95.75 198 GLY A O 1
ATOM 1419 N N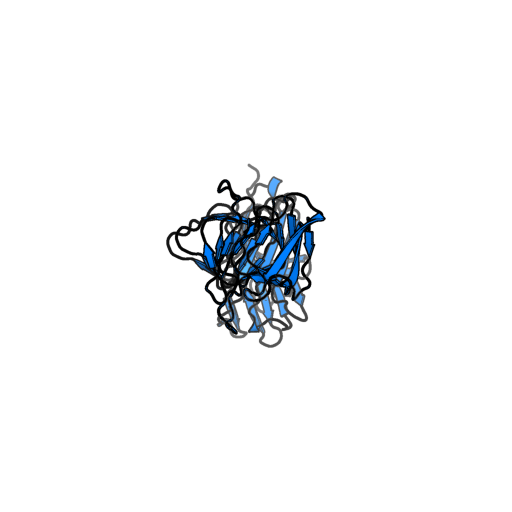 . ILE A 1 199 ? -6.513 -15.289 16.885 1.00 94.81 199 ILE A N 1
ATOM 1420 C CA . ILE A 1 199 ? -6.991 -16.008 18.067 1.00 94.81 199 ILE A CA 1
ATOM 1421 C C . ILE A 1 199 ? -7.946 -17.098 17.582 1.00 94.81 199 ILE A C 1
ATOM 1423 O O . ILE A 1 199 ? -8.866 -16.821 16.816 1.00 94.81 199 ILE A O 1
ATOM 1427 N N . ASN A 1 200 ? -7.734 -18.345 17.998 1.00 93.56 200 ASN A N 1
ATOM 1428 C CA . ASN A 1 200 ? -8.643 -19.441 17.664 1.00 93.56 200 ASN A CA 1
ATOM 1429 C C . ASN A 1 200 ? -9.892 -19.448 18.571 1.00 93.56 200 ASN A C 1
ATOM 1431 O O . ASN A 1 200 ? -9.975 -18.707 19.549 1.00 93.56 200 ASN A O 1
ATOM 1435 N N . LYS A 1 201 ? -10.852 -20.336 18.290 1.00 89.38 201 LYS A N 1
ATOM 1436 C CA . LYS A 1 201 ? -12.090 -20.483 19.080 1.00 89.38 201 LYS A CA 1
ATOM 1437 C C . LYS A 1 201 ? -11.888 -20.748 20.583 1.00 89.38 201 LYS A C 1
ATOM 1439 O O . LYS A 1 201 ? -12.783 -20.469 21.373 1.00 89.38 201 LYS A O 1
ATOM 1444 N N . ASP A 1 202 ? -10.726 -21.270 20.976 1.00 90.56 202 ASP A N 1
ATOM 1445 C CA . ASP A 1 202 ? -10.380 -21.574 22.371 1.00 90.56 202 ASP A CA 1
ATOM 1446 C C . ASP A 1 202 ? -9.672 -20.392 23.066 1.00 90.56 202 ASP A C 1
ATOM 1448 O O . ASP A 1 202 ? -9.231 -20.509 24.208 1.00 90.56 202 ASP A O 1
ATOM 1452 N N . GLY A 1 203 ? -9.516 -19.255 22.379 1.00 89.06 203 GLY A N 1
ATOM 1453 C CA . GLY A 1 203 ? -8.819 -18.077 22.895 1.00 89.06 203 GLY A CA 1
ATOM 1454 C C . GLY A 1 203 ? -7.291 -18.155 22.799 1.00 89.06 203 GLY A C 1
ATOM 1455 O O . GLY A 1 203 ? -6.598 -17.296 23.342 1.00 89.06 203 GLY A O 1
ATOM 1456 N N . LYS A 1 204 ? -6.736 -19.165 22.120 1.00 93.38 204 LYS A N 1
ATOM 1457 C CA . LYS A 1 204 ? -5.289 -19.321 21.946 1.00 93.38 204 LYS A CA 1
ATOM 1458 C C . LYS A 1 204 ? -4.798 -18.504 20.753 1.00 93.38 204 LYS A C 1
ATOM 1460 O O . LYS A 1 204 ? -5.368 -18.577 19.666 1.00 93.38 204 LYS A O 1
ATOM 1465 N N . MET A 1 205 ? -3.688 -17.794 20.952 1.00 93.69 205 MET A N 1
ATOM 1466 C CA . MET A 1 205 ? -3.003 -17.057 19.889 1.00 93.69 205 MET A CA 1
ATOM 1467 C C . MET A 1 205 ? -2.546 -17.999 18.764 1.00 93.69 205 MET A C 1
ATOM 1469 O O . MET A 1 205 ? -1.949 -19.049 19.024 1.00 93.69 205 MET A O 1
ATOM 1473 N N . ILE A 1 206 ? -2.793 -17.596 17.520 1.00 93.19 206 ILE A N 1
ATOM 1474 C CA . ILE A 1 206 ? -2.323 -18.244 16.292 1.00 93.19 206 ILE A CA 1
ATOM 1475 C C . ILE A 1 206 ? -1.619 -17.209 15.408 1.00 93.19 206 ILE A C 1
ATOM 1477 O O . ILE A 1 206 ? -1.937 -16.019 15.445 1.00 93.19 206 ILE A O 1
ATOM 1481 N N . SER A 1 207 ? -0.651 -17.655 14.609 1.00 87.19 207 SER A N 1
ATOM 1482 C CA . SER A 1 207 ? 0.021 -16.777 13.656 1.00 87.19 207 SER A CA 1
ATOM 1483 C C . SER A 1 207 ? -0.872 -16.482 12.450 1.00 87.19 207 SER A C 1
ATOM 1485 O O . SER A 1 207 ? -1.591 -17.347 11.931 1.00 87.19 207 SER A O 1
ATOM 1487 N N . SER A 1 208 ? -0.789 -15.242 11.985 1.00 89.12 208 SER A N 1
ATOM 1488 C CA . SER A 1 208 ? -1.386 -14.782 10.739 1.00 89.12 208 SER A CA 1
ATOM 1489 C C . SER A 1 208 ? -0.364 -13.930 10.003 1.00 89.12 208 SER A C 1
ATOM 1491 O O . SER A 1 208 ? 0.351 -13.157 10.633 1.00 89.12 208 SER A O 1
ATOM 1493 N N . GLN A 1 209 ? -0.295 -14.082 8.684 1.00 91.25 209 GLN A N 1
ATOM 1494 C CA . GLN A 1 209 ? 0.446 -13.179 7.802 1.00 91.25 209 GLN A CA 1
ATOM 1495 C C . GLN A 1 209 ? -0.442 -12.044 7.282 1.00 91.25 209 GLN A C 1
ATOM 1497 O O . GLN A 1 209 ? -0.033 -11.302 6.396 1.00 91.25 209 GLN A O 1
ATOM 1502 N N . THR A 1 210 ? -1.665 -11.904 7.809 1.00 95.19 210 THR A N 1
ATOM 1503 C CA . THR A 1 210 ? -2.535 -10.797 7.408 1.00 95.19 210 THR A CA 1
ATOM 1504 C C . THR A 1 210 ? -1.903 -9.474 7.805 1.00 95.19 210 THR A C 1
ATOM 1506 O O . THR A 1 210 ? -1.603 -9.259 8.980 1.00 95.19 210 THR A O 1
ATOM 1509 N N . GLY A 1 211 ? -1.734 -8.596 6.826 1.00 95.94 211 GLY A N 1
ATOM 1510 C CA . GLY A 1 211 ? -1.247 -7.241 7.012 1.00 95.94 211 GLY A CA 1
ATOM 1511 C C . GLY A 1 211 ? -2.383 -6.237 7.186 1.00 95.94 211 GLY A C 1
ATOM 1512 O O . GLY A 1 211 ? -3.439 -6.371 6.566 1.00 95.94 211 GLY A O 1
ATOM 1513 N N . PHE A 1 212 ? -2.144 -5.220 8.007 1.00 96.44 212 PHE A N 1
ATOM 1514 C CA . PHE A 1 212 ? -3.088 -4.157 8.333 1.00 96.44 212 PHE A CA 1
ATOM 1515 C C . PHE A 1 212 ? -2.434 -2.795 8.091 1.00 96.44 212 PHE A C 1
ATOM 1517 O O . PHE A 1 212 ? -1.333 -2.528 8.582 1.00 96.44 212 PHE A O 1
ATOM 1524 N N . LEU A 1 213 ? -3.114 -1.929 7.339 1.00 95.44 213 LEU A N 1
ATOM 1525 C CA . LEU A 1 213 ? -2.696 -0.552 7.091 1.00 95.44 213 LEU A CA 1
ATOM 1526 C C . LEU A 1 213 ? -3.826 0.415 7.439 1.00 95.44 213 LEU A C 1
ATOM 1528 O O . LEU A 1 213 ? -4.865 0.455 6.782 1.00 95.44 213 LEU A O 1
ATOM 1532 N N . ASN A 1 214 ? -3.579 1.234 8.455 1.00 94.44 214 ASN A N 1
ATOM 1533 C CA . ASN A 1 214 ? -4.521 2.225 8.959 1.00 94.44 214 ASN A CA 1
ATOM 1534 C C . ASN A 1 214 ? -4.495 3.491 8.098 1.00 94.44 214 ASN A C 1
ATOM 1536 O O . ASN A 1 214 ? -3.427 4.062 7.884 1.00 94.44 214 ASN A O 1
ATOM 1540 N N . ARG A 1 215 ? -5.663 3.983 7.677 1.00 93.50 215 ARG A N 1
ATOM 1541 C CA . ARG A 1 215 ? -5.803 5.230 6.917 1.00 93.50 215 ARG A CA 1
ATOM 1542 C C . ARG A 1 215 ? -6.727 6.194 7.656 1.00 93.50 215 ARG A C 1
ATOM 1544 O O . ARG A 1 215 ? -7.900 5.904 7.873 1.00 93.50 215 ARG A O 1
ATOM 1551 N N . ILE A 1 216 ? -6.189 7.356 8.026 1.00 95.38 216 ILE A N 1
ATOM 1552 C CA . ILE A 1 216 ? -6.943 8.468 8.618 1.00 95.38 216 ILE A CA 1
ATOM 1553 C C . ILE A 1 216 ? -6.910 9.629 7.625 1.00 95.38 216 ILE A C 1
ATOM 1555 O O . ILE A 1 216 ? -5.828 10.099 7.266 1.00 95.38 216 ILE A O 1
ATOM 1559 N N . ARG A 1 217 ? -8.082 10.084 7.173 1.00 94.38 217 ARG A N 1
ATOM 1560 C CA . ARG A 1 217 ? -8.236 11.150 6.176 1.00 94.38 217 ARG A CA 1
ATOM 1561 C C . ARG A 1 217 ? -9.143 12.269 6.684 1.00 94.38 217 ARG A C 1
ATOM 1563 O O . ARG A 1 217 ? -10.169 12.014 7.309 1.00 94.38 217 ARG A O 1
ATOM 1570 N N . ILE A 1 218 ? -8.748 13.507 6.396 1.00 93.31 218 ILE A N 1
ATOM 1571 C CA . ILE A 1 218 ? -9.502 14.734 6.687 1.00 93.31 218 ILE A CA 1
ATOM 1572 C C . ILE A 1 218 ? -9.396 15.643 5.471 1.00 93.31 218 ILE A C 1
ATOM 1574 O O . ILE A 1 218 ? -8.288 16.032 5.112 1.00 93.31 218 ILE A O 1
ATOM 1578 N N . LYS A 1 219 ? -10.517 16.007 4.837 1.00 86.81 219 LYS A N 1
ATOM 1579 C CA . LYS A 1 219 ? -10.528 16.913 3.664 1.00 86.81 219 LYS A CA 1
ATOM 1580 C C . LYS A 1 219 ? -9.476 16.537 2.605 1.00 86.81 219 LYS A C 1
ATOM 1582 O O . LYS A 1 219 ? -8.745 17.392 2.110 1.00 86.81 219 LYS A O 1
ATOM 1587 N N . ASN A 1 220 ? -9.377 15.242 2.297 1.00 79.38 220 ASN A N 1
ATOM 1588 C CA . ASN A 1 220 ? -8.399 14.642 1.377 1.00 79.38 220 ASN A CA 1
ATOM 1589 C C . ASN A 1 220 ? -6.924 14.723 1.810 1.00 79.38 220 ASN A C 1
ATOM 1591 O O . ASN A 1 220 ? -6.043 14.401 1.021 1.00 79.38 220 ASN A O 1
ATOM 1595 N N . GLN A 1 221 ? -6.629 15.112 3.049 1.00 88.81 221 GLN A N 1
ATOM 1596 C CA . GLN A 1 221 ? -5.295 15.013 3.631 1.00 88.81 221 GLN A CA 1
ATOM 1597 C C . GLN A 1 221 ? -5.185 13.763 4.487 1.00 88.81 221 GLN A C 1
ATOM 1599 O O . GLN A 1 221 ? -6.069 13.452 5.288 1.00 88.81 221 GLN A O 1
ATOM 1604 N N . ARG A 1 222 ? -4.076 13.049 4.323 1.00 90.25 222 ARG A N 1
ATOM 1605 C CA . ARG A 1 222 ? -3.770 11.855 5.099 1.00 90.25 222 ARG A CA 1
ATOM 1606 C C . ARG A 1 222 ? -3.043 12.216 6.390 1.00 90.25 222 ARG A C 1
ATOM 1608 O O . ARG A 1 222 ? -2.198 13.109 6.416 1.00 90.25 222 ARG A O 1
ATOM 1615 N N . HIS A 1 223 ? -3.342 11.473 7.446 1.00 92.06 223 HIS A N 1
ATOM 1616 C CA . HIS A 1 223 ? -2.701 11.602 8.744 1.00 92.06 223 HIS A CA 1
ATOM 1617 C C . HIS A 1 223 ? -2.145 10.262 9.224 1.00 92.06 223 HIS A C 1
ATOM 1619 O O . HIS A 1 223 ? -2.760 9.214 9.040 1.00 92.06 223 HIS A O 1
ATOM 1625 N N . ALA A 1 224 ? -0.990 10.323 9.887 1.00 91.00 224 ALA A N 1
ATOM 1626 C CA . ALA A 1 224 ? -0.363 9.159 10.493 1.00 91.00 224 ALA A CA 1
ATOM 1627 C C . ALA A 1 224 ? -1.197 8.595 11.656 1.00 91.00 224 ALA A C 1
ATOM 1629 O O . ALA A 1 224 ? -1.931 9.316 12.341 1.00 91.00 224 ALA A O 1
ATOM 1630 N N . ASN A 1 225 ? -1.012 7.304 11.932 1.00 93.50 225 ASN A N 1
ATOM 1631 C CA . ASN A 1 225 ? -1.583 6.665 13.111 1.00 93.50 225 ASN A CA 1
ATOM 1632 C C . ASN A 1 225 ? -1.107 7.369 14.401 1.00 93.50 225 ASN A C 1
ATOM 1634 O O . ASN A 1 225 ? 0.062 7.727 14.537 1.00 93.50 225 ASN A O 1
ATOM 1638 N N . GLY A 1 226 ? -2.007 7.570 15.361 1.00 94.69 226 GLY A N 1
ATOM 1639 C CA . GLY A 1 226 ? -1.747 8.287 16.615 1.00 94.69 226 GLY A CA 1
ATOM 1640 C C . GLY A 1 226 ? -1.898 9.812 16.536 1.00 94.69 226 GLY A C 1
ATOM 1641 O O . GLY A 1 226 ? -1.553 10.506 17.496 1.00 94.69 226 GLY A O 1
ATOM 1642 N N . VAL A 1 227 ? -2.408 10.351 15.423 1.00 96.00 227 VAL A N 1
ATOM 1643 C CA . VAL A 1 227 ? -2.612 11.795 15.241 1.00 96.00 227 VAL A CA 1
ATOM 1644 C C . VAL A 1 227 ? -3.547 12.395 16.305 1.00 96.00 227 VAL A C 1
ATOM 1646 O O . VAL A 1 227 ? -4.531 11.786 16.729 1.00 96.00 227 VAL A O 1
ATOM 1649 N N . LYS A 1 228 ? -3.247 13.630 16.728 1.00 97.25 228 LYS A N 1
ATOM 1650 C CA . LYS A 1 228 ? -4.107 14.442 17.600 1.00 97.25 228 LYS A CA 1
ATOM 1651 C C . LYS A 1 228 ? -4.825 15.500 16.770 1.00 97.25 228 LYS A C 1
ATOM 1653 O O . LYS A 1 228 ? -4.180 16.406 16.248 1.00 97.25 228 LYS A O 1
ATOM 1658 N N . LEU A 1 229 ? -6.143 15.398 16.698 1.00 96.38 229 LEU A N 1
ATOM 1659 C CA . LEU A 1 229 ? -7.018 16.191 15.844 1.00 96.38 229 LEU A CA 1
ATOM 1660 C C . LEU A 1 229 ? -7.790 17.229 16.660 1.00 96.38 229 LEU A C 1
ATOM 1662 O O . LEU A 1 229 ? -8.108 17.015 17.832 1.00 96.38 229 LEU A O 1
ATOM 1666 N N . THR A 1 230 ? -8.079 18.377 16.055 1.00 95.44 230 THR A N 1
ATOM 1667 C CA . THR A 1 230 ? -8.976 19.387 16.635 1.00 95.44 230 THR A CA 1
ATOM 1668 C C . THR A 1 230 ? -10.438 19.030 16.376 1.00 95.44 230 THR A C 1
ATOM 1670 O O . THR A 1 230 ? -10.737 18.213 15.509 1.00 95.44 230 THR A O 1
ATOM 1673 N N . THR A 1 231 ? -11.365 19.678 17.089 1.00 93.19 231 THR A N 1
ATOM 1674 C CA . THR A 1 231 ? -12.807 19.481 16.860 1.00 93.19 231 THR A CA 1
ATOM 1675 C C . THR A 1 231 ? -13.246 19.848 15.443 1.00 93.19 231 THR A C 1
ATOM 1677 O O . THR A 1 231 ? -14.096 19.159 14.905 1.00 93.19 231 THR A O 1
ATOM 1680 N N . VAL A 1 232 ? -12.621 20.852 14.819 1.00 92.69 232 VAL A N 1
ATOM 1681 C CA . VAL A 1 232 ? -12.902 21.254 13.426 1.00 92.69 232 VAL A CA 1
ATOM 1682 C C . VAL A 1 232 ? -12.382 20.221 12.422 1.00 92.69 232 VAL A C 1
ATOM 1684 O O . VAL A 1 232 ? -13.003 19.966 11.398 1.00 92.69 232 VAL A O 1
ATOM 1687 N N . GLN A 1 233 ? -11.228 19.608 12.697 1.00 93.88 233 GLN A N 1
ATOM 1688 C CA . GLN A 1 233 ? -10.650 18.603 11.800 1.00 93.88 233 GLN A CA 1
ATOM 1689 C C . GLN A 1 233 ? -11.480 17.318 11.738 1.00 93.88 233 GLN A C 1
ATOM 1691 O O . GLN A 1 233 ? -11.418 16.615 10.738 1.00 93.88 233 GLN A O 1
ATOM 1696 N N . VAL A 1 234 ? -12.244 17.007 12.786 1.00 95.06 234 VAL A N 1
ATOM 1697 C CA . VAL A 1 234 ? -13.032 15.770 12.853 1.00 95.06 234 VAL A CA 1
ATOM 1698 C C . VAL A 1 234 ? -14.496 15.929 12.461 1.00 95.06 234 VAL A C 1
ATOM 1700 O O . VAL A 1 234 ? -15.260 15.000 12.685 1.00 95.06 234 VAL A O 1
ATOM 1703 N N . GLU A 1 235 ? -14.883 17.067 11.881 1.00 94.94 235 GLU A N 1
ATOM 1704 C CA . GLU A 1 235 ? -16.227 17.265 11.312 1.00 94.94 235 GLU A CA 1
ATOM 1705 C C . GLU A 1 235 ? -16.445 16.400 10.055 1.00 94.94 235 GLU A C 1
ATOM 1707 O O . GLU A 1 235 ? -17.558 15.959 9.781 1.00 94.94 235 GLU A O 1
ATOM 1712 N N . GLU A 1 236 ? -15.367 16.125 9.315 1.00 93.31 236 GLU A N 1
ATOM 1713 C CA . GLU A 1 236 ? -15.348 15.338 8.074 1.00 93.31 236 GLU A CA 1
ATOM 1714 C C . GLU A 1 236 ? -14.251 14.261 8.154 1.00 93.31 236 GLU A C 1
ATOM 1716 O O . GLU A 1 236 ? -13.336 14.204 7.328 1.00 93.31 236 GLU A O 1
ATOM 1721 N N . LEU A 1 237 ? -14.289 13.448 9.214 1.00 96.12 237 LEU A N 1
ATOM 1722 C CA . LEU A 1 237 ? -13.296 12.405 9.449 1.00 96.12 237 LEU A CA 1
ATOM 1723 C C . LEU A 1 237 ? -13.642 11.140 8.664 1.00 96.12 237 LEU A C 1
ATOM 1725 O O . LEU A 1 237 ? -14.740 10.603 8.800 1.00 96.12 237 LEU A O 1
ATOM 1729 N N . GLN A 1 238 ? -12.667 10.618 7.926 1.00 96.88 238 GLN A N 1
ATOM 1730 C CA . GLN A 1 238 ? -12.732 9.315 7.272 1.00 96.88 238 GLN A CA 1
ATOM 1731 C C . GLN A 1 238 ? -11.650 8.401 7.844 1.00 96.88 238 GLN A C 1
ATOM 1733 O O . GLN A 1 238 ? -10.473 8.763 7.922 1.00 96.88 238 GLN A O 1
ATOM 1738 N N . ILE A 1 239 ? -12.061 7.211 8.270 1.00 96.94 239 ILE A N 1
ATOM 1739 C CA . ILE A 1 239 ? -11.188 6.177 8.814 1.00 96.94 239 ILE A CA 1
ATOM 1740 C C . ILE A 1 239 ? -11.443 4.887 8.054 1.00 96.94 239 ILE A C 1
ATOM 1742 O O . ILE A 1 239 ? -12.570 4.386 8.010 1.00 96.94 239 ILE A O 1
ATOM 1746 N N . GLU A 1 240 ? -10.373 4.322 7.521 1.00 96.25 240 GLU A N 1
ATOM 1747 C CA . GLU A 1 240 ? -10.378 3.073 6.775 1.00 96.25 240 GLU A CA 1
ATOM 1748 C C . GLU A 1 240 ? -9.196 2.210 7.210 1.00 96.25 240 GLU A C 1
ATOM 1750 O O . GLU A 1 240 ? -8.190 2.702 7.727 1.00 96.25 240 GLU A O 1
ATOM 1755 N N . GLU A 1 241 ? -9.303 0.912 6.972 1.00 95.75 241 GLU A N 1
ATOM 1756 C CA . GLU A 1 241 ? -8.192 -0.016 7.115 1.00 95.75 241 GLU A CA 1
ATOM 1757 C C . GLU A 1 241 ? -8.073 -0.852 5.848 1.00 95.75 241 GLU A C 1
ATOM 1759 O O . GLU A 1 241 ? -9.050 -1.426 5.371 1.00 95.75 241 GLU A O 1
ATOM 1764 N N . GLN A 1 242 ? -6.873 -0.904 5.281 1.00 95.31 242 GLN A N 1
ATOM 1765 C CA . GLN A 1 242 ? -6.568 -1.789 4.170 1.00 95.31 242 GLN A CA 1
ATOM 1766 C C . GLN A 1 242 ? -6.010 -3.101 4.723 1.00 95.31 242 GLN A C 1
ATOM 1768 O O . GLN A 1 242 ? -5.026 -3.107 5.467 1.00 95.31 242 GLN A O 1
ATOM 1773 N N . LEU A 1 243 ? -6.648 -4.203 4.340 1.00 95.94 243 LEU A N 1
ATOM 1774 C CA . LEU A 1 243 ? -6.220 -5.555 4.662 1.00 95.94 243 LEU A CA 1
ATOM 1775 C C . LEU A 1 243 ? -5.440 -6.174 3.510 1.00 95.94 243 LEU A C 1
ATOM 1777 O O . LEU A 1 243 ? -5.847 -6.085 2.350 1.00 95.94 243 LEU A O 1
ATOM 1781 N N . PHE A 1 244 ? -4.377 -6.877 3.878 1.00 96.00 244 PHE A N 1
ATOM 1782 C CA . PHE A 1 244 ? -3.605 -7.781 3.035 1.00 96.00 244 PHE A CA 1
ATOM 1783 C C . PHE A 1 244 ? -3.854 -9.177 3.586 1.00 96.00 244 PHE A C 1
ATOM 1785 O O . PHE A 1 244 ? -3.234 -9.567 4.573 1.00 96.00 244 PHE A O 1
ATOM 1792 N N . VAL A 1 245 ? -4.858 -9.869 3.055 1.00 96.50 245 VAL A N 1
ATOM 1793 C CA . VAL A 1 245 ? -5.371 -11.109 3.643 1.00 96.50 245 VAL A CA 1
ATOM 1794 C C . VAL A 1 245 ? -4.327 -12.212 3.504 1.00 96.50 245 VAL A C 1
ATOM 1796 O O . VAL A 1 245 ? -3.703 -12.372 2.459 1.00 96.50 245 VAL A O 1
ATOM 1799 N N . ASP A 1 246 ? -4.131 -12.983 4.576 1.00 95.12 246 ASP A N 1
ATOM 1800 C CA . ASP A 1 246 ? -3.253 -14.151 4.536 1.00 95.12 246 ASP A CA 1
ATOM 1801 C C . ASP A 1 246 ? -3.714 -15.094 3.418 1.00 95.12 246 ASP A C 1
ATOM 1803 O O . ASP A 1 246 ? -4.886 -15.462 3.372 1.00 95.12 246 ASP A O 1
ATOM 1807 N N . THR A 1 247 ? -2.800 -15.504 2.538 1.00 94.12 247 THR A N 1
ATOM 1808 C CA . THR A 1 247 ? -3.098 -16.384 1.392 1.00 94.12 247 THR A CA 1
ATOM 1809 C C . THR A 1 247 ? -3.887 -17.637 1.773 1.00 94.12 247 THR A C 1
ATOM 1811 O O . THR A 1 247 ? -4.715 -18.093 0.990 1.00 94.12 247 THR A O 1
ATOM 1814 N N . LYS A 1 248 ? -3.709 -18.168 2.994 1.00 94.75 248 LYS A N 1
ATOM 1815 C CA . LYS A 1 248 ? -4.475 -19.329 3.475 1.00 94.75 248 LYS A CA 1
ATOM 1816 C C . LYS A 1 248 ? -5.957 -19.018 3.734 1.00 94.75 248 LYS A C 1
ATOM 1818 O O . LYS A 1 248 ? -6.763 -19.940 3.770 1.00 94.75 248 LYS A O 1
ATOM 1823 N N . HIS A 1 249 ? -6.310 -17.750 3.940 1.00 96.12 249 HIS A N 1
ATOM 1824 C CA . HIS A 1 249 ? -7.665 -17.260 4.218 1.00 96.12 249 HIS A CA 1
ATOM 1825 C C . HIS A 1 249 ? -8.360 -16.653 2.991 1.00 96.12 249 HIS A C 1
ATOM 1827 O O . HIS A 1 249 ? -9.575 -16.461 3.017 1.00 96.12 249 HIS A O 1
ATOM 1833 N N . VAL A 1 250 ? -7.621 -16.356 1.919 1.00 97.00 250 VAL A N 1
ATOM 1834 C CA . VAL A 1 250 ? -8.189 -15.838 0.667 1.00 97.00 250 VAL A CA 1
ATOM 1835 C C . VAL A 1 250 ? -9.216 -16.824 0.107 1.00 97.00 250 VAL A C 1
ATOM 1837 O O . VAL A 1 250 ? -9.001 -18.035 0.094 1.00 97.00 250 VAL A O 1
ATOM 1840 N N . GLY A 1 251 ? -10.360 -16.301 -0.335 1.00 97.25 251 GLY A N 1
ATOM 1841 C CA . GLY A 1 251 ? -11.479 -17.086 -0.853 1.00 97.25 251 GLY A CA 1
ATOM 1842 C C . GLY A 1 251 ? -12.371 -17.727 0.214 1.00 97.25 251 GLY A C 1
ATOM 1843 O O . GLY A 1 251 ? -13.404 -18.287 -0.139 1.00 97.25 251 GLY A O 1
ATOM 1844 N N . GLN A 1 252 ? -12.017 -17.644 1.500 1.00 97.69 252 GLN A N 1
ATOM 1845 C CA . GLN A 1 252 ? -12.872 -18.137 2.581 1.00 97.69 252 GLN A CA 1
ATOM 1846 C C . GLN A 1 252 ? -13.957 -17.123 2.953 1.00 97.69 252 GLN A C 1
ATOM 1848 O O . GLN A 1 252 ? -13.730 -15.912 2.890 1.00 97.69 252 GLN A O 1
ATOM 1853 N N . SER A 1 253 ? -15.105 -17.633 3.401 1.00 97.81 253 SER A N 1
ATOM 1854 C CA . SER A 1 253 ? -16.163 -16.825 4.011 1.00 97.81 253 SER A CA 1
ATOM 1855 C C . SER A 1 253 ? -15.733 -16.295 5.380 1.00 97.81 253 SER A C 1
ATOM 1857 O O . SER A 1 253 ? -15.113 -17.011 6.181 1.00 97.81 253 SER A O 1
ATOM 1859 N N . ALA A 1 254 ? -16.053 -15.032 5.650 1.00 98.00 254 ALA A N 1
ATOM 1860 C CA . ALA A 1 254 ? -15.687 -14.370 6.888 1.00 98.00 254 ALA A CA 1
ATOM 1861 C C . ALA A 1 254 ? -16.612 -13.206 7.256 1.00 98.00 254 ALA A C 1
ATOM 1863 O O . ALA A 1 254 ? -17.218 -12.547 6.416 1.00 98.00 254 ALA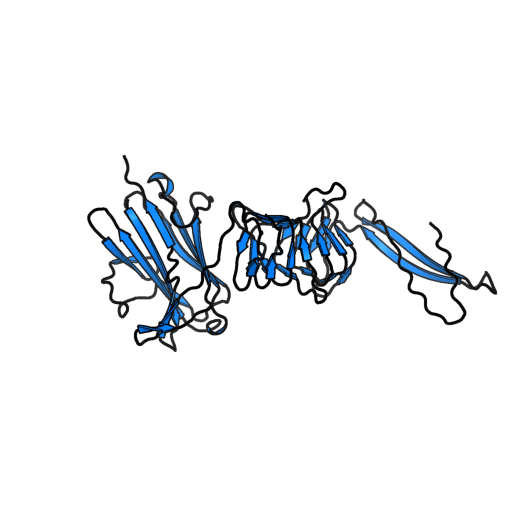 A O 1
ATOM 1864 N N . GLU A 1 255 ? -16.628 -12.871 8.540 1.00 97.62 255 GLU A N 1
ATOM 1865 C CA . GLU A 1 255 ? -17.311 -11.696 9.070 1.00 97.62 255 GLU A CA 1
ATOM 1866 C C . GLU A 1 255 ? -16.294 -10.642 9.499 1.00 97.62 255 GLU A C 1
ATOM 1868 O O . GLU A 1 255 ? -15.428 -10.917 10.329 1.00 97.62 255 GLU A O 1
ATOM 1873 N N . ILE A 1 256 ? -16.414 -9.413 8.999 1.00 98.00 256 ILE A N 1
ATOM 1874 C CA . ILE A 1 256 ? -15.616 -8.289 9.494 1.00 98.00 256 ILE A CA 1
ATOM 1875 C C . ILE A 1 256 ? -16.091 -7.902 10.891 1.00 98.00 256 ILE A C 1
ATOM 1877 O O . ILE A 1 256 ? -17.280 -7.659 11.108 1.00 98.00 256 ILE A O 1
ATOM 1881 N N . LEU A 1 257 ? -15.148 -7.782 11.821 1.00 98.00 257 LEU A N 1
ATOM 1882 C CA . LEU A 1 257 ? -15.368 -7.337 13.192 1.00 98.00 257 LEU A CA 1
ATOM 1883 C C . LEU A 1 257 ? -14.644 -6.009 13.410 1.00 98.00 257 LEU A C 1
ATOM 1885 O O . LEU A 1 257 ? -13.487 -5.861 13.021 1.00 98.00 257 LEU A O 1
ATOM 1889 N N . ILE A 1 258 ? -15.315 -5.043 14.042 1.00 98.38 258 ILE A N 1
ATOM 1890 C CA . ILE A 1 258 ? -14.729 -3.738 14.376 1.00 98.38 258 ILE A CA 1
ATOM 1891 C C . ILE A 1 258 ? -15.157 -3.355 15.791 1.00 98.38 258 ILE A C 1
ATOM 1893 O O . ILE A 1 258 ? -16.349 -3.324 16.110 1.00 98.38 258 ILE A O 1
ATOM 1897 N N . VAL A 1 259 ? -14.175 -3.031 16.627 1.00 98.06 259 VAL A N 1
ATOM 1898 C CA . VAL A 1 259 ? -14.339 -2.601 18.015 1.00 98.06 259 VAL A CA 1
ATOM 1899 C C . VAL A 1 259 ? -13.589 -1.296 18.222 1.00 98.06 259 VAL A C 1
ATOM 1901 O O . VAL A 1 259 ? -12.435 -1.173 17.829 1.00 98.06 259 VAL A O 1
ATOM 1904 N N . ALA A 1 260 ? -14.216 -0.333 18.890 1.00 98.25 260 ALA A N 1
ATOM 1905 C CA . ALA A 1 260 ? -13.595 0.936 19.241 1.00 98.25 260 ALA A CA 1
ATOM 1906 C C . ALA A 1 260 ? -13.659 1.176 20.751 1.00 98.25 260 ALA A C 1
ATOM 1908 O O . ALA A 1 260 ? -14.710 1.051 21.374 1.00 98.25 260 ALA A O 1
ATOM 1909 N N . TYR A 1 261 ? -12.539 1.580 21.334 1.00 98.25 261 TYR A N 1
ATOM 1910 C CA . TYR A 1 261 ? -12.448 2.086 22.694 1.00 98.25 261 TYR A CA 1
ATOM 1911 C C . TYR A 1 261 ? -12.326 3.601 22.640 1.00 98.25 261 TYR A C 1
ATOM 1913 O O . TYR A 1 261 ? -11.379 4.125 22.057 1.00 98.25 261 TYR A O 1
ATOM 1921 N N . HIS A 1 262 ? -13.268 4.297 23.268 1.00 98.31 262 HIS A N 1
ATOM 1922 C CA . HIS A 1 262 ? -13.231 5.744 23.460 1.00 98.31 262 HIS A CA 1
ATOM 1923 C C . HIS A 1 262 ? -12.931 6.043 24.921 1.00 98.31 262 HIS A C 1
ATOM 1925 O O . HIS A 1 262 ? -13.712 5.696 25.813 1.00 98.31 262 HIS A O 1
ATOM 1931 N N . LYS A 1 263 ? -11.790 6.673 25.169 1.00 98.06 263 LYS A N 1
ATOM 1932 C CA . LYS A 1 263 ? -11.303 7.001 26.501 1.00 98.06 263 LYS A CA 1
ATOM 1933 C C . LYS A 1 263 ? -11.313 8.509 26.705 1.00 98.06 263 LYS A C 1
ATOM 1935 O O . LYS A 1 263 ? -10.632 9.258 26.014 1.00 98.06 263 LYS A O 1
ATOM 1940 N N . THR A 1 264 ? -12.058 8.944 27.708 1.00 96.81 264 THR A N 1
ATOM 1941 C CA . THR A 1 264 ? -11.988 10.290 28.273 1.00 96.81 264 THR A CA 1
ATOM 1942 C C . THR A 1 264 ? -11.210 10.249 29.589 1.00 96.81 264 THR A C 1
ATOM 1944 O O . THR A 1 264 ? -10.788 9.188 30.054 1.00 96.81 264 THR A O 1
ATOM 1947 N N . VAL A 1 265 ? -11.047 11.407 30.233 1.00 93.62 265 VAL A N 1
ATOM 1948 C CA . VAL A 1 265 ? -10.401 11.506 31.553 1.00 93.62 265 VAL A CA 1
ATOM 1949 C C . VAL A 1 265 ? -11.115 10.652 32.609 1.00 93.62 265 VAL A C 1
ATOM 1951 O O . VAL A 1 265 ? -10.471 10.110 33.502 1.00 93.62 265 VAL A O 1
ATOM 1954 N N . THR A 1 266 ? -12.439 10.516 32.516 1.00 95.50 266 THR A N 1
ATOM 1955 C CA . THR A 1 266 ? -13.268 9.906 33.568 1.00 95.50 266 THR A CA 1
ATOM 1956 C C . THR A 1 266 ? -13.868 8.562 33.182 1.00 95.50 266 THR A C 1
ATOM 1958 O O . THR A 1 266 ? -14.344 7.837 34.055 1.00 95.50 266 THR A O 1
ATOM 1961 N N . LYS A 1 267 ? -13.886 8.216 31.891 1.00 96.62 267 LYS A N 1
ATOM 1962 C CA . LYS A 1 267 ? -14.619 7.049 31.401 1.00 96.62 267 LYS A CA 1
ATOM 1963 C C . LYS A 1 267 ? -13.936 6.427 30.193 1.00 96.62 267 LYS A C 1
ATOM 1965 O O . LYS A 1 267 ? -13.484 7.125 29.298 1.00 96.62 267 LYS A O 1
ATOM 1970 N N . THR A 1 268 ? -13.940 5.099 30.137 1.00 97.62 268 THR A N 1
ATOM 1971 C CA . THR A 1 268 ? -13.725 4.360 28.888 1.00 97.62 268 THR A CA 1
ATOM 1972 C C . THR A 1 268 ? -15.050 3.739 28.469 1.00 97.62 268 THR A C 1
ATOM 1974 O O . THR A 1 268 ? -15.687 3.055 29.269 1.00 97.62 268 THR A O 1
ATOM 1977 N N . THR A 1 269 ? -15.483 4.005 27.241 1.00 98.12 269 THR A N 1
ATOM 1978 C CA . THR A 1 269 ? -16.649 3.358 26.631 1.00 98.12 269 THR A CA 1
ATOM 1979 C C . THR A 1 269 ? -16.164 2.482 25.488 1.00 98.12 269 THR A C 1
ATOM 1981 O O . THR A 1 269 ? -15.377 2.934 24.659 1.00 98.12 269 THR A O 1
ATOM 1984 N N . SER A 1 270 ? -16.620 1.234 25.459 1.00 98.12 270 SER A N 1
ATOM 1985 C CA . SER A 1 270 ? -16.297 0.289 24.390 1.00 98.12 270 SER A CA 1
ATOM 1986 C C . SER A 1 270 ? -17.490 0.184 23.450 1.00 98.12 270 SER A C 1
ATOM 1988 O O . SER A 1 270 ? -18.633 0.098 23.903 1.00 98.12 270 SER A O 1
ATOM 1990 N N . TYR A 1 271 ? -17.226 0.184 22.152 1.00 98.12 271 TYR A N 1
ATOM 1991 C CA . TYR A 1 271 ? -18.221 0.075 21.099 1.00 98.12 271 TYR A CA 1
ATOM 1992 C C . TYR A 1 271 ? -17.857 -1.067 20.160 1.00 98.12 271 TYR A C 1
ATOM 1994 O O . TYR A 1 271 ? -16.681 -1.337 19.936 1.00 98.12 271 TYR A O 1
ATOM 2002 N N . MET A 1 272 ? -18.866 -1.696 19.572 1.00 98.19 272 MET A N 1
ATOM 2003 C CA . MET A 1 272 ? -18.714 -2.594 18.432 1.00 98.19 272 MET A CA 1
ATOM 2004 C C . MET A 1 272 ? -19.549 -2.071 17.270 1.00 98.19 272 MET A C 1
ATOM 2006 O O . MET A 1 272 ? -20.607 -1.462 17.478 1.00 98.19 272 MET A O 1
ATOM 2010 N N . ARG A 1 273 ? -19.083 -2.302 16.047 1.00 98.00 273 ARG A N 1
ATOM 2011 C CA . ARG A 1 273 ? -19.828 -1.936 14.847 1.00 98.00 273 ARG A CA 1
ATOM 2012 C C . ARG A 1 273 ? -20.711 -3.091 14.391 1.00 98.00 273 ARG A C 1
ATOM 2014 O O . ARG A 1 273 ? -20.238 -4.210 14.246 1.00 98.00 273 ARG A O 1
ATOM 2021 N N . VAL A 1 274 ? -21.981 -2.793 14.127 1.00 97.25 274 VAL A N 1
ATOM 2022 C CA . VAL A 1 274 ? -22.980 -3.738 13.615 1.00 97.25 274 VAL A CA 1
ATOM 2023 C C . VAL A 1 274 ? -23.635 -3.128 12.383 1.00 97.25 274 VAL A C 1
ATOM 2025 O O . VAL A 1 274 ? -24.390 -2.152 12.478 1.00 97.25 274 VAL A O 1
ATOM 2028 N N . GLY A 1 275 ? -23.315 -3.662 11.205 1.00 94.50 275 GLY A N 1
ATOM 2029 C CA . GLY A 1 275 ? -23.648 -3.005 9.942 1.00 94.50 275 GLY A CA 1
ATOM 2030 C C . GLY A 1 275 ? -23.030 -1.603 9.858 1.00 94.50 275 GLY A C 1
ATOM 2031 O O . GLY A 1 275 ? -21.816 -1.405 9.960 1.00 94.50 275 GLY A O 1
ATOM 2032 N N . LYS A 1 276 ? -23.887 -0.590 9.697 1.00 92.81 276 LYS A N 1
ATOM 2033 C CA . LYS A 1 276 ? -23.488 0.830 9.672 1.00 92.81 276 LYS A CA 1
ATOM 2034 C C . LYS A 1 276 ? -23.564 1.519 11.040 1.00 92.81 276 LYS A C 1
ATOM 2036 O O . LYS A 1 276 ? -23.184 2.678 11.147 1.00 92.81 276 LYS A O 1
ATOM 2041 N N . ASN A 1 277 ? -24.052 0.830 12.072 1.00 95.94 277 ASN A N 1
ATOM 2042 C CA . ASN A 1 277 ? -24.321 1.423 13.379 1.00 95.94 277 ASN A CA 1
ATOM 2043 C C . ASN A 1 277 ? -23.252 1.039 14.403 1.00 95.94 277 ASN A C 1
ATOM 2045 O O . ASN A 1 277 ? -22.701 -0.060 14.360 1.00 95.94 277 ASN A O 1
ATOM 2049 N N . TRP A 1 278 ? -23.026 1.915 15.378 1.00 97.12 278 TRP A N 1
ATOM 2050 C CA . TRP A 1 278 ? -22.200 1.628 16.548 1.00 97.12 278 TRP A CA 1
ATOM 2051 C C . TRP A 1 278 ? -23.085 1.301 17.750 1.00 97.12 278 TRP A C 1
ATOM 2053 O O . TRP A 1 278 ? -24.007 2.049 18.073 1.00 97.12 278 TRP A O 1
ATOM 2063 N N . LYS A 1 279 ? -22.805 0.183 18.424 1.00 97.69 279 LYS A N 1
ATOM 2064 C CA . LYS A 1 279 ? -23.471 -0.231 19.667 1.00 97.69 279 LYS A CA 1
ATOM 2065 C C . LYS A 1 279 ? -22.459 -0.248 20.806 1.00 97.69 279 LYS A C 1
ATOM 2067 O O . LYS A 1 279 ? -21.299 -0.584 20.589 1.00 97.69 279 LYS A O 1
ATOM 2072 N N . VAL A 1 280 ? -22.894 0.068 22.027 1.00 97.56 280 VAL A N 1
ATOM 2073 C CA . VAL A 1 280 ? -22.061 -0.147 23.221 1.00 97.56 280 VAL A CA 1
ATOM 2074 C C . VAL A 1 280 ? -21.798 -1.644 23.369 1.00 97.56 280 VAL A C 1
ATOM 2076 O O . VAL A 1 280 ? -22.726 -2.448 23.313 1.00 97.56 280 VAL A O 1
ATOM 2079 N N . TRP A 1 281 ? -20.535 -2.005 23.561 1.00 97.56 281 TRP A N 1
ATOM 2080 C CA . TRP A 1 281 ? -20.092 -3.380 23.732 1.00 97.56 281 TRP A CA 1
ATOM 2081 C C . TRP A 1 281 ? -19.669 -3.628 25.180 1.00 97.56 281 TRP A C 1
ATOM 2083 O O . TRP A 1 281 ? -19.011 -2.798 25.807 1.00 97.56 281 TRP A O 1
ATOM 2093 N N . ASN A 1 282 ? -20.053 -4.783 25.718 1.00 94.19 282 ASN A N 1
ATOM 2094 C CA . ASN A 1 282 ? -19.782 -5.178 27.101 1.00 94.19 282 ASN A CA 1
ATOM 2095 C C . ASN A 1 282 ? -18.391 -5.810 27.302 1.00 94.19 282 ASN A C 1
ATOM 2097 O O . ASN A 1 282 ? -18.061 -6.177 28.426 1.00 94.19 282 ASN A O 1
ATOM 2101 N N . GLY A 1 283 ? -17.595 -5.957 26.239 1.00 92.75 283 GLY A N 1
ATOM 2102 C CA . GLY A 1 283 ? -16.270 -6.583 26.288 1.00 92.75 283 GLY A CA 1
ATOM 2103 C C . GLY A 1 283 ? -16.273 -8.105 26.109 1.00 92.75 283 GLY A C 1
ATOM 2104 O O . GLY A 1 283 ? -15.208 -8.716 26.103 1.00 92.75 283 GLY A O 1
ATOM 2105 N N . GLU A 1 284 ? -17.436 -8.742 25.943 1.00 92.38 284 GLU A N 1
ATOM 2106 C CA . GLU A 1 284 ? -17.517 -10.189 25.722 1.00 92.38 284 GLU A CA 1
ATOM 2107 C C . GLU A 1 284 ? -17.317 -10.519 24.236 1.00 92.38 284 GLU A C 1
ATOM 2109 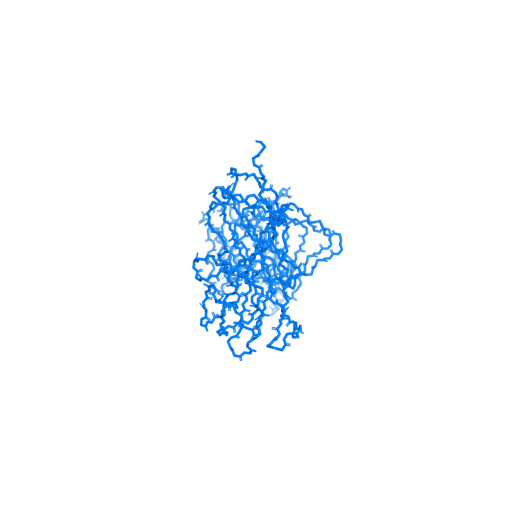O O . GLU A 1 284 ? -18.176 -10.226 23.401 1.00 92.38 284 GLU A O 1
ATOM 2114 N N . ILE A 1 285 ? -16.195 -11.168 23.902 1.00 88.62 285 ILE A N 1
ATOM 2115 C CA . ILE A 1 285 ? -15.838 -11.555 22.520 1.00 88.62 285 ILE A CA 1
ATOM 2116 C C . ILE A 1 285 ? -16.915 -12.447 21.891 1.00 88.62 285 ILE A C 1
ATOM 2118 O O . ILE A 1 285 ? -17.263 -12.273 20.726 1.00 88.62 285 ILE A O 1
ATOM 2122 N N . ALA A 1 286 ? -17.505 -13.350 22.680 1.00 87.81 286 ALA A N 1
ATOM 2123 C CA . ALA A 1 286 ? -18.582 -14.238 22.240 1.00 87.81 286 ALA A CA 1
ATOM 2124 C C . ALA A 1 286 ? -19.857 -13.496 21.789 1.00 87.81 286 ALA A C 1
ATOM 2126 O O . ALA A 1 286 ? -20.721 -14.098 21.161 1.00 87.81 286 ALA A O 1
ATOM 2127 N N . ARG A 1 287 ? -19.985 -12.201 22.110 1.00 90.75 287 ARG A N 1
ATOM 2128 C CA . ARG A 1 287 ? -21.103 -11.339 21.702 1.00 90.75 287 ARG A CA 1
ATOM 2129 C C . ARG A 1 287 ? -20.746 -10.367 20.576 1.00 90.75 287 ARG A C 1
ATOM 2131 O O . ARG A 1 287 ? -21.550 -9.488 20.280 1.00 90.75 287 ARG A O 1
ATOM 2138 N N . LEU A 1 288 ? -19.565 -10.491 19.965 1.00 93.75 288 LEU A N 1
ATOM 2139 C CA . LEU A 1 288 ? -19.208 -9.675 18.807 1.00 93.75 288 LEU A CA 1
ATOM 2140 C C . LEU A 1 288 ? -20.084 -10.040 17.607 1.00 93.75 288 LEU A C 1
ATOM 2142 O O . LEU A 1 288 ? -19.986 -11.137 17.045 1.00 93.75 288 LEU A O 1
ATOM 2146 N N . GLU A 1 289 ? -20.920 -9.081 17.230 1.00 96.25 289 GLU A N 1
ATOM 2147 C CA . GLU A 1 289 ? -21.710 -9.086 16.005 1.00 96.25 289 GLU A CA 1
ATOM 2148 C C . GLU A 1 289 ? -20.864 -8.578 14.825 1.00 96.25 289 GLU A C 1
ATOM 2150 O O . GLU A 1 289 ? -19.955 -7.762 14.997 1.00 96.25 289 GLU A O 1
ATOM 2155 N N . ALA A 1 290 ? -21.180 -9.052 13.621 1.00 96.25 290 ALA A N 1
ATOM 2156 C CA . ALA A 1 290 ? -20.482 -8.652 12.408 1.00 96.25 290 ALA A CA 1
ATOM 2157 C C . ALA A 1 290 ? -20.784 -7.196 12.018 1.00 96.25 290 ALA A C 1
ATOM 2159 O O . ALA A 1 290 ? -21.937 -6.752 11.978 1.00 96.25 290 ALA A O 1
ATOM 2160 N N . ALA A 1 291 ? -19.738 -6.470 11.629 1.00 97.19 291 ALA A N 1
ATOM 2161 C CA . ALA A 1 291 ? -19.873 -5.205 10.926 1.00 97.19 291 ALA A CA 1
ATOM 2162 C C . ALA A 1 291 ? -20.325 -5.445 9.479 1.00 97.19 291 ALA A C 1
ATOM 2164 O O . ALA A 1 291 ? -21.211 -4.751 8.984 1.00 97.19 291 ALA A O 1
ATOM 2165 N N . THR A 1 292 ? -19.732 -6.417 8.780 1.00 96.25 292 THR A N 1
ATOM 2166 C CA . THR A 1 292 ? -20.081 -6.765 7.390 1.00 96.25 292 THR A CA 1
ATOM 2167 C C . THR A 1 292 ? -19.672 -8.214 7.091 1.00 96.25 292 THR A C 1
ATOM 2169 O O . THR A 1 292 ? -18.511 -8.543 7.328 1.00 96.25 292 THR A O 1
ATOM 2172 N N . PRO A 1 293 ? -20.569 -9.078 6.586 1.00 96.69 293 PRO A N 1
ATOM 2173 C CA . PRO A 1 293 ? -20.208 -10.419 6.124 1.00 96.69 293 PRO A CA 1
ATOM 2174 C C . PRO A 1 293 ? -19.606 -10.387 4.710 1.00 96.69 293 PRO A C 1
ATOM 2176 O O . PRO A 1 293 ? -19.960 -9.530 3.899 1.00 96.69 293 PRO A O 1
ATOM 2179 N N . TYR A 1 294 ? -18.722 -11.338 4.416 1.00 96.88 294 TYR A N 1
ATOM 2180 C CA . TYR A 1 294 ? -18.113 -11.575 3.109 1.00 96.88 294 TYR A CA 1
ATOM 2181 C C . TYR A 1 294 ? -18.160 -13.066 2.790 1.00 96.88 294 TYR A C 1
ATOM 2183 O O . TYR A 1 294 ? -17.598 -13.866 3.526 1.00 96.88 294 TYR A O 1
ATOM 2191 N N . GLU A 1 295 ? -18.745 -13.423 1.649 1.00 96.88 295 GLU A N 1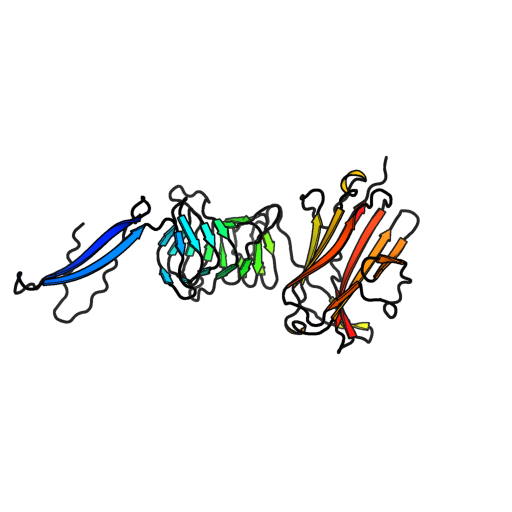
ATOM 2192 C CA . GLU A 1 295 ? -18.781 -14.814 1.164 1.00 96.88 295 GLU A CA 1
ATOM 2193 C C . GLU A 1 295 ? -17.383 -15.345 0.802 1.00 96.88 295 GLU A C 1
ATOM 2195 O O . GLU A 1 295 ? -17.118 -16.542 0.879 1.00 96.88 295 GLU A O 1
ATOM 2200 N N . ALA A 1 296 ? -16.486 -14.447 0.387 1.00 97.00 296 ALA A N 1
ATOM 2201 C CA . ALA A 1 296 ? -15.109 -14.756 0.036 1.00 97.00 296 ALA A CA 1
ATOM 2202 C C . ALA A 1 296 ? -14.213 -13.537 0.288 1.00 97.00 296 ALA A C 1
ATOM 2204 O O . ALA A 1 296 ? -14.439 -12.461 -0.273 1.00 97.00 296 ALA A O 1
ATOM 2205 N N . LEU A 1 297 ? -13.181 -13.702 1.116 1.00 97.81 297 LEU A N 1
ATOM 2206 C CA . LEU A 1 297 ? -12.153 -12.684 1.319 1.00 97.81 297 LEU A CA 1
ATOM 2207 C C . LEU A 1 297 ? -11.296 -12.519 0.057 1.00 97.81 297 LEU A C 1
ATOM 2209 O O . LEU A 1 297 ? -10.761 -13.494 -0.473 1.00 97.81 297 LEU A O 1
ATOM 2213 N N . ALA A 1 298 ? -11.127 -11.280 -0.401 1.00 97.25 298 ALA A N 1
ATOM 2214 C CA . ALA A 1 298 ? -10.163 -10.944 -1.446 1.00 97.25 298 ALA A CA 1
ATOM 2215 C C . ALA A 1 298 ? -8.738 -10.878 -0.871 1.00 97.25 298 ALA A C 1
ATOM 2217 O O . ALA A 1 298 ? -8.562 -10.620 0.317 1.00 97.25 298 ALA A O 1
ATOM 2218 N N . GLU A 1 299 ? -7.716 -11.044 -1.716 1.00 95.00 299 GLU A N 1
ATOM 2219 C CA . GLU A 1 299 ? -6.303 -10.878 -1.321 1.00 95.00 299 GLU A CA 1
ATOM 2220 C C . GLU A 1 299 ? -6.034 -9.501 -0.701 1.00 95.00 299 GLU A C 1
ATOM 2222 O O . GLU A 1 299 ? -5.275 -9.368 0.260 1.00 95.00 299 GLU A O 1
ATOM 2227 N N . ARG A 1 300 ? -6.697 -8.470 -1.235 1.00 93.69 300 ARG A N 1
ATOM 2228 C CA . ARG A 1 300 ? -6.655 -7.099 -0.731 1.00 93.69 300 ARG A CA 1
ATOM 2229 C C . ARG A 1 300 ? -8.058 -6.541 -0.643 1.00 93.69 300 ARG A C 1
ATOM 2231 O O . ARG A 1 300 ? -8.846 -6.684 -1.576 1.00 93.69 300 ARG A O 1
ATOM 2238 N N . MET A 1 301 ? -8.354 -5.861 0.455 1.00 95.25 301 MET A N 1
ATOM 2239 C CA . MET A 1 301 ? -9.645 -5.208 0.631 1.00 95.25 301 MET A CA 1
ATOM 2240 C C . MET A 1 301 ? -9.545 -3.991 1.541 1.00 95.25 301 MET A C 1
ATOM 2242 O O . MET A 1 301 ? -8.726 -3.952 2.455 1.00 95.25 301 MET A O 1
ATOM 2246 N N . THR A 1 302 ? -10.414 -3.014 1.302 1.00 95.38 302 THR A N 1
ATOM 2247 C CA . THR A 1 302 ? -10.555 -1.831 2.152 1.00 95.38 302 THR A CA 1
ATOM 2248 C C . THR A 1 302 ? -11.781 -1.987 3.037 1.00 95.38 302 THR A C 1
ATOM 2250 O O . THR A 1 302 ? -12.888 -2.221 2.552 1.00 95.38 302 THR A O 1
ATOM 2253 N N . ILE A 1 303 ? -11.587 -1.835 4.342 1.00 95.19 303 ILE A N 1
ATOM 2254 C CA . ILE A 1 303 ? -12.642 -1.846 5.346 1.00 95.19 303 ILE A CA 1
ATOM 2255 C C . ILE A 1 303 ? -12.931 -0.402 5.760 1.00 95.19 303 ILE A C 1
ATOM 2257 O O . ILE A 1 303 ? -12.085 0.226 6.400 1.00 95.19 303 ILE A O 1
ATOM 2261 N N . PRO A 1 304 ? -14.130 0.136 5.475 1.00 96.00 304 PRO A N 1
ATOM 2262 C CA . PRO A 1 304 ? -14.526 1.422 6.026 1.00 96.00 304 PRO A CA 1
ATOM 2263 C C . PRO A 1 304 ? -14.774 1.264 7.527 1.00 96.00 304 PRO A C 1
ATOM 2265 O O . PRO A 1 304 ? -15.638 0.483 7.928 1.00 96.00 304 PRO A O 1
ATOM 2268 N N . ILE A 1 305 ? -14.071 2.022 8.370 1.00 97.12 305 ILE A N 1
ATOM 2269 C CA . ILE A 1 305 ? -14.208 1.986 9.836 1.00 97.12 305 ILE A CA 1
ATOM 2270 C C . ILE A 1 305 ? -15.157 3.075 10.327 1.00 97.12 305 ILE A C 1
ATOM 2272 O O . ILE A 1 305 ? -16.037 2.788 11.143 1.00 97.12 305 ILE A O 1
ATOM 2276 N N . PHE A 1 306 ? -15.014 4.303 9.841 1.00 97.00 306 PHE A N 1
ATOM 2277 C CA . PHE A 1 306 ? -15.853 5.425 10.247 1.00 97.00 306 PHE A CA 1
ATOM 2278 C C . PHE A 1 306 ? -15.847 6.515 9.178 1.00 97.00 306 PHE A C 1
ATOM 2280 O O . PHE A 1 306 ? -14.809 6.797 8.590 1.00 97.00 306 PHE A O 1
ATOM 2287 N N . GLU A 1 307 ? -16.995 7.149 8.975 1.00 96.00 307 GLU A N 1
ATOM 2288 C CA . GLU A 1 307 ? -17.122 8.373 8.192 1.00 96.00 307 GLU A CA 1
ATOM 2289 C C . GLU A 1 307 ? -18.136 9.282 8.890 1.00 96.00 307 GLU A C 1
ATOM 2291 O O . GLU A 1 307 ? -19.261 8.851 9.163 1.00 96.00 307 GLU A O 1
ATOM 2296 N N . GLY A 1 308 ? -17.736 10.513 9.211 1.00 95.06 308 GLY A N 1
ATOM 2297 C CA . GLY A 1 308 ? -18.627 11.512 9.799 1.00 95.06 308 GLY A CA 1
ATOM 2298 C C . GLY A 1 308 ? -17.961 12.444 10.808 1.00 95.06 308 GLY A C 1
ATOM 2299 O O . GLY A 1 308 ? -16.753 12.673 10.769 1.00 95.06 308 GLY A O 1
ATOM 2300 N N . ASP A 1 309 ? -18.784 12.963 11.721 1.00 96.38 309 ASP A N 1
ATOM 2301 C CA . ASP A 1 309 ? -18.416 13.993 12.693 1.00 96.38 309 ASP A CA 1
ATOM 2302 C C . ASP A 1 309 ? -18.162 13.401 14.096 1.00 96.38 309 ASP A C 1
ATOM 2304 O O . ASP A 1 309 ? -19.048 12.780 14.691 1.00 96.38 309 ASP A O 1
ATOM 2308 N N . LEU A 1 310 ? -16.959 13.614 14.644 1.00 96.56 310 LEU A N 1
ATOM 2309 C CA . LEU A 1 310 ? -16.593 13.284 16.034 1.00 96.56 310 LEU A CA 1
ATOM 2310 C C . LEU A 1 310 ? -16.329 14.521 16.911 1.00 96.56 310 LEU A C 1
ATOM 2312 O O . LEU A 1 310 ? -15.820 14.393 18.027 1.00 96.56 310 LEU A O 1
ATOM 2316 N N . SER A 1 311 ? -16.686 15.722 16.457 1.00 95.75 311 SER A N 1
ATOM 2317 C CA . SER A 1 311 ? -16.441 16.991 17.158 1.00 95.75 311 SER A CA 1
ATOM 2318 C C . SER A 1 311 ? -17.087 17.047 18.550 1.00 95.75 311 SER A C 1
ATOM 2320 O O . SER A 1 311 ? -16.562 17.695 19.459 1.00 95.75 311 SER A O 1
ATOM 2322 N N . GLY A 1 312 ? -18.196 16.324 18.740 1.00 95.25 312 GLY A N 1
ATOM 2323 C CA . GLY A 1 312 ? -18.901 16.172 20.015 1.00 95.25 312 GLY A CA 1
ATOM 2324 C C . GLY A 1 312 ? -18.326 15.108 20.961 1.00 95.25 312 GLY A C 1
ATOM 2325 O O . GLY A 1 312 ? -18.850 14.939 22.062 1.00 95.25 312 GLY A O 1
ATOM 2326 N N . LEU A 1 313 ? -17.277 14.381 20.562 1.00 95.69 313 LEU A N 1
ATOM 2327 C CA . LEU A 1 313 ? -16.725 13.238 21.300 1.00 95.69 313 LEU A CA 1
ATOM 2328 C C . LEU A 1 313 ? -15.208 13.379 21.539 1.00 95.69 313 LEU A C 1
ATOM 2330 O O . LEU A 1 313 ? -14.430 12.546 21.069 1.00 95.69 313 LEU A O 1
ATOM 2334 N N . PRO A 1 314 ? -14.749 14.391 22.302 1.00 96.75 314 PRO A N 1
ATOM 2335 C CA . PRO A 1 314 ? -13.334 14.520 22.640 1.00 96.75 314 PRO A CA 1
ATOM 2336 C C . PRO A 1 314 ? -12.833 13.309 23.439 1.00 96.75 314 PRO A C 1
ATOM 2338 O O . PRO A 1 314 ? -13.579 12.697 24.208 1.00 96.75 314 PRO A O 1
ATOM 2341 N N . GLY A 1 315 ? -11.557 12.970 23.279 1.00 97.44 315 GLY A N 1
ATOM 2342 C CA . GLY A 1 315 ? -10.920 11.828 23.933 1.00 97.44 315 GLY A CA 1
ATOM 2343 C C . GLY A 1 315 ? -9.996 11.045 23.007 1.00 97.44 315 GLY A C 1
ATOM 2344 O O . GLY A 1 315 ? -9.830 11.380 21.834 1.00 97.44 315 GLY A O 1
ATOM 2345 N N . ASP A 1 316 ? -9.395 9.997 23.557 1.00 98.38 316 ASP A N 1
ATOM 2346 C CA . ASP A 1 316 ? -8.548 9.064 22.823 1.00 98.38 316 ASP A CA 1
ATOM 2347 C C . ASP A 1 316 ? -9.399 7.931 22.244 1.00 98.38 316 ASP A C 1
ATOM 2349 O O . ASP A 1 316 ? -10.256 7.364 22.926 1.00 98.38 316 ASP A O 1
ATOM 2353 N N . PHE A 1 317 ? -9.126 7.567 20.998 1.00 98.50 317 PHE A N 1
ATOM 2354 C CA . PHE A 1 317 ? -9.749 6.452 20.303 1.00 98.50 317 PHE A CA 1
ATOM 2355 C C . PHE A 1 317 ? -8.706 5.375 20.023 1.00 98.50 317 PHE A C 1
ATOM 2357 O O . PHE A 1 317 ? -7.587 5.659 19.597 1.00 98.50 317 PHE A O 1
ATOM 2364 N N . THR A 1 318 ? -9.068 4.121 20.272 1.00 98.50 318 THR A N 1
ATOM 2365 C CA . THR A 1 318 ? -8.310 2.940 19.841 1.00 98.50 318 THR A CA 1
ATOM 2366 C C . THR A 1 318 ? -9.264 1.987 19.146 1.00 98.50 318 THR A C 1
ATOM 2368 O O . THR A 1 318 ? -10.258 1.586 19.747 1.00 98.50 318 THR A O 1
ATOM 2371 N N . VAL A 1 319 ? -8.980 1.627 17.900 1.00 98.31 319 VAL A N 1
ATOM 2372 C CA . VAL A 1 319 ? -9.838 0.775 17.079 1.00 98.31 319 VAL A CA 1
ATOM 2373 C C . VAL A 1 319 ? -9.106 -0.513 16.735 1.00 98.31 319 VAL A C 1
ATOM 2375 O O . VAL A 1 319 ? -7.990 -0.494 16.216 1.00 98.31 319 VAL A O 1
ATOM 2378 N N . TYR A 1 320 ? -9.771 -1.625 17.025 1.00 97.88 320 TYR A N 1
ATOM 2379 C CA . TYR A 1 320 ? -9.382 -2.952 16.584 1.00 97.88 320 TYR A CA 1
ATOM 2380 C C . TYR A 1 320 ? -10.323 -3.398 15.479 1.00 97.88 320 TYR A C 1
ATOM 2382 O O . TYR A 1 320 ? -11.545 -3.305 15.619 1.00 97.88 320 TYR A O 1
ATOM 2390 N N . SER A 1 321 ? -9.756 -3.904 14.400 1.00 97.44 321 SER A N 1
ATOM 2391 C CA . SER A 1 321 ? -10.508 -4.387 13.253 1.00 97.44 321 SER A CA 1
ATOM 2392 C C . SER A 1 321 ? -9.821 -5.596 12.649 1.00 97.44 321 SER A C 1
ATOM 2394 O O . SER A 1 321 ? -8.629 -5.843 12.855 1.00 97.44 321 SER A O 1
ATOM 2396 N N . GLY A 1 322 ? -10.630 -6.421 12.000 1.00 97.44 322 GLY A N 1
ATOM 2397 C CA . GLY A 1 322 ? -10.222 -7.729 11.531 1.00 97.44 322 GLY A CA 1
ATOM 2398 C C . GLY A 1 322 ? -11.399 -8.534 11.013 1.00 97.44 322 GLY A C 1
ATOM 2399 O O . GLY A 1 322 ? -12.477 -7.993 10.767 1.00 97.44 322 GLY A O 1
ATOM 2400 N N . TYR A 1 323 ? -11.203 -9.836 10.873 1.00 97.88 323 TYR A N 1
ATOM 2401 C CA . TYR A 1 323 ? -12.227 -10.754 10.400 1.00 97.88 323 TYR A CA 1
ATOM 2402 C C . TYR A 1 323 ? -12.264 -12.044 11.215 1.00 97.88 323 TYR A C 1
ATOM 2404 O O . TYR A 1 323 ? -11.259 -12.486 11.771 1.00 97.88 323 TYR A O 1
ATOM 2412 N N . ARG A 1 324 ? -13.447 -12.653 11.274 1.00 97.69 324 ARG A N 1
ATOM 2413 C CA . ARG A 1 324 ? -13.704 -13.974 11.843 1.00 97.69 324 ARG A CA 1
ATOM 2414 C C . ARG A 1 324 ? -14.011 -14.950 10.717 1.00 97.69 324 ARG A C 1
ATOM 2416 O O . ARG A 1 324 ? -14.965 -14.729 9.982 1.00 97.69 324 ARG A O 1
ATOM 2423 N N . LEU A 1 325 ? -13.226 -16.016 10.597 1.00 97.00 325 LEU A N 1
ATOM 2424 C CA . LEU A 1 325 ? -13.487 -17.081 9.624 1.00 97.00 325 LEU A CA 1
ATOM 2425 C C . LEU A 1 325 ? -14.684 -17.917 10.071 1.00 97.00 325 LEU A C 1
ATOM 2427 O O . LEU A 1 325 ? -14.727 -18.355 11.222 1.00 97.00 325 LEU A O 1
ATOM 2431 N N . GLU A 1 326 ? -15.625 -18.189 9.169 1.00 92.81 326 GLU A N 1
ATOM 2432 C CA . GLU A 1 326 ? -16.846 -18.920 9.531 1.00 92.81 326 GLU A CA 1
ATOM 2433 C C . GLU A 1 326 ? -16.574 -20.385 9.899 1.00 92.81 326 GLU A C 1
ATOM 2435 O O . GLU A 1 326 ? -17.121 -20.896 10.878 1.00 92.81 326 GLU A O 1
ATOM 2440 N N . THR A 1 327 ? -15.693 -21.061 9.160 1.00 87.25 327 THR A N 1
ATOM 2441 C CA . THR A 1 327 ? -15.425 -22.496 9.348 1.00 87.25 327 THR A CA 1
ATOM 2442 C C . THR A 1 327 ? -14.636 -22.777 10.626 1.00 87.25 327 THR A C 1
ATOM 2444 O O . THR A 1 327 ? -14.983 -23.665 11.404 1.00 87.25 327 THR A O 1
ATOM 2447 N N . GLU A 1 328 ? -13.558 -22.026 10.857 1.00 86.88 328 GLU A N 1
ATOM 2448 C CA . GLU A 1 328 ? -12.633 -22.271 11.972 1.00 86.88 328 GLU A CA 1
ATOM 2449 C C . GLU A 1 328 ? -12.984 -21.465 13.228 1.00 86.88 328 GLU A C 1
ATOM 2451 O O . GLU A 1 328 ? -12.470 -21.752 14.314 1.00 86.88 328 GLU A O 1
ATOM 2456 N N . GLN A 1 329 ? -13.863 -20.464 13.090 1.00 91.00 329 GLN A N 1
ATOM 2457 C CA . GLN A 1 329 ? -14.245 -19.525 14.148 1.00 91.00 329 GLN A CA 1
ATOM 2458 C C . GLN A 1 329 ? -13.037 -18.810 14.780 1.00 91.00 329 GLN A C 1
ATOM 2460 O O . GLN A 1 329 ? -13.088 -18.362 15.926 1.00 91.00 329 GLN A O 1
ATOM 2465 N N . SER A 1 330 ? -11.930 -18.694 14.040 1.00 94.88 330 SER A N 1
ATOM 2466 C CA . SER A 1 330 ? -10.766 -17.903 14.431 1.00 94.88 330 SER A CA 1
ATOM 2467 C C . SER A 1 330 ? -10.941 -16.445 14.027 1.00 94.88 330 SER A C 1
ATOM 2469 O O . SER A 1 330 ? -11.451 -16.158 12.945 1.00 94.88 330 SER A O 1
ATOM 2471 N N . ILE A 1 331 ? -10.453 -15.533 14.862 1.00 96.81 331 ILE A N 1
ATOM 2472 C CA . ILE A 1 331 ? -10.440 -14.092 14.610 1.00 96.81 331 ILE A CA 1
ATOM 2473 C C . ILE A 1 331 ? -9.017 -13.671 14.264 1.00 96.81 331 ILE A C 1
ATOM 2475 O O . ILE A 1 331 ? -8.099 -13.962 15.024 1.00 96.81 331 ILE A O 1
ATOM 2479 N N . VAL A 1 332 ? -8.836 -12.956 13.159 1.00 97.56 332 VAL A N 1
ATOM 2480 C CA . VAL A 1 332 ? -7.580 -12.312 12.760 1.00 97.56 332 VAL A CA 1
ATOM 2481 C C . VAL A 1 332 ? -7.791 -10.807 12.772 1.00 97.56 332 VAL A C 1
ATOM 2483 O O . VAL A 1 332 ? -8.725 -10.330 12.140 1.00 97.56 332 VAL A O 1
ATOM 2486 N N . PHE A 1 333 ? -6.951 -10.052 13.474 1.00 97.25 333 PHE A N 1
ATOM 2487 C CA . PHE A 1 333 ? -7.142 -8.611 13.664 1.00 97.25 333 PHE A CA 1
ATOM 2488 C C . PHE A 1 333 ? -5.814 -7.866 13.835 1.00 97.25 333 PHE A C 1
ATOM 2490 O O . PHE A 1 333 ? -4.772 -8.485 14.051 1.00 97.25 333 PHE A O 1
ATOM 2497 N N . ASN A 1 334 ? -5.853 -6.534 13.778 1.00 95.75 334 ASN A N 1
ATOM 2498 C CA . ASN A 1 334 ? -4.677 -5.650 13.825 1.00 95.75 334 ASN A CA 1
ATOM 2499 C C . ASN A 1 334 ? -3.868 -5.661 15.146 1.00 95.75 334 ASN A C 1
ATOM 2501 O O . ASN A 1 334 ? -2.818 -5.023 15.234 1.00 95.75 334 ASN A O 1
ATOM 2505 N N . GLY A 1 335 ? -4.300 -6.430 16.152 1.00 92.19 335 GLY A N 1
ATOM 2506 C CA . GLY A 1 335 ? -3.456 -6.893 17.256 1.00 92.19 335 GLY A CA 1
ATOM 2507 C C . GLY A 1 335 ? -2.699 -5.796 17.997 1.00 92.19 335 GLY A C 1
ATOM 2508 O O . GLY A 1 335 ? -3.288 -4.872 18.545 1.00 92.19 335 GLY A O 1
ATOM 2509 N N . GLU A 1 336 ? -1.372 -5.918 18.042 1.00 90.31 336 GLU A N 1
ATOM 2510 C CA . GLU A 1 336 ? -0.486 -4.978 18.745 1.00 90.31 336 GLU A CA 1
ATOM 2511 C C . GLU A 1 336 ? -0.371 -3.606 18.059 1.00 90.31 336 GLU A C 1
ATOM 2513 O O . GLU A 1 336 ? 0.133 -2.652 18.658 1.00 90.31 336 GLU A O 1
ATOM 2518 N N . SER A 1 337 ? -0.886 -3.484 16.834 1.00 91.31 337 SER A N 1
ATOM 2519 C CA . SER A 1 337 ? -0.816 -2.279 16.009 1.00 91.31 337 SER A CA 1
ATOM 2520 C C . SER A 1 337 ? -2.201 -1.690 15.707 1.00 91.31 337 SER A C 1
ATOM 2522 O O . SER A 1 337 ? -2.516 -1.434 14.541 1.00 91.31 337 SER A O 1
ATOM 2524 N N . PRO A 1 338 ? -3.052 -1.441 16.724 1.00 96.19 338 PRO A N 1
ATOM 2525 C CA . PRO A 1 338 ? -4.384 -0.928 16.473 1.00 96.19 338 PRO A CA 1
ATOM 2526 C C . PRO A 1 338 ? -4.322 0.504 15.943 1.00 96.19 338 PRO A C 1
ATOM 2528 O O . PRO A 1 338 ? -3.365 1.260 16.179 1.00 96.19 338 PRO A O 1
ATOM 2531 N N . LEU A 1 339 ? -5.394 0.904 15.273 1.00 97.25 339 LEU A N 1
ATOM 2532 C CA . LEU A 1 339 ? -5.591 2.285 14.871 1.00 97.25 339 LEU A CA 1
ATOM 2533 C C . LEU A 1 339 ? -5.829 3.145 16.116 1.00 97.25 339 LEU A C 1
ATOM 2535 O O . LEU A 1 339 ? -6.631 2.802 16.984 1.00 97.25 339 LEU A O 1
ATOM 2539 N N . LYS A 1 340 ? -5.133 4.273 16.223 1.00 97.75 340 LYS A N 1
ATOM 2540 C CA . LYS A 1 340 ? -5.212 5.221 17.335 1.00 97.75 340 LYS A CA 1
ATOM 2541 C C . LYS A 1 340 ? -5.311 6.643 16.805 1.00 97.75 340 LYS A C 1
ATOM 2543 O O . LYS A 1 340 ? -4.624 7.006 15.859 1.00 97.75 340 LYS A O 1
ATOM 2548 N N . PHE A 1 341 ? -6.113 7.473 17.451 1.00 98.06 341 PHE A N 1
ATOM 2549 C CA . PHE A 1 341 ? -6.124 8.924 17.250 1.00 98.06 341 PHE A CA 1
ATOM 2550 C C . PHE A 1 341 ? -6.759 9.593 18.468 1.00 98.06 341 PHE A C 1
ATOM 2552 O O . PHE A 1 341 ? -7.358 8.918 19.304 1.00 98.06 341 PHE A O 1
ATOM 2559 N N . ALA A 1 342 ? -6.631 10.909 18.588 1.00 97.88 342 ALA A N 1
ATOM 2560 C CA . ALA A 1 342 ? -7.268 11.662 19.663 1.00 97.88 342 ALA A CA 1
ATOM 2561 C C . ALA A 1 342 ? -8.014 12.875 19.119 1.00 97.88 342 ALA A C 1
ATOM 2563 O O . ALA A 1 342 ? -7.524 13.545 18.213 1.00 97.88 342 ALA A O 1
ATOM 2564 N N . VAL A 1 343 ? -9.157 13.192 19.720 1.00 97.44 343 VAL A N 1
ATOM 2565 C CA . VAL A 1 343 ? -9.914 14.421 19.464 1.00 97.44 343 VAL A CA 1
ATOM 2566 C C . VAL A 1 343 ? -9.740 15.349 20.658 1.00 97.44 343 VAL A C 1
ATOM 2568 O O . VAL A 1 343 ? -10.119 15.013 21.782 1.00 97.44 343 VAL A O 1
ATOM 2571 N N . LYS A 1 344 ? -9.142 16.519 20.432 1.00 95.12 344 LYS A N 1
ATOM 2572 C CA . LYS A 1 344 ? -8.947 17.530 21.476 1.00 95.12 344 LYS A CA 1
ATOM 2573 C C . LYS A 1 344 ? -10.291 18.108 21.916 1.00 95.12 344 LYS A C 1
ATOM 2575 O O . LYS A 1 344 ? -11.168 18.348 21.089 1.00 95.12 344 LYS A O 1
ATOM 2580 N N . SER A 1 345 ? -10.434 18.387 23.211 1.00 87.19 345 SER A N 1
ATOM 2581 C CA . SER A 1 345 ? -11.530 19.219 23.711 1.00 87.19 345 SER A CA 1
ATOM 2582 C C . SER A 1 345 ? -11.439 20.628 23.121 1.00 87.19 345 SER A C 1
ATOM 2584 O O . SER A 1 345 ? -10.340 21.102 22.829 1.00 87.19 345 SER A O 1
ATOM 2586 N N . LYS A 1 346 ? -12.583 21.306 22.961 1.00 77.62 346 LYS A N 1
ATOM 2587 C CA . LYS A 1 346 ? -12.577 22.761 22.760 1.00 77.62 346 LYS A CA 1
ATOM 2588 C C . LYS A 1 346 ? -11.955 23.391 24.009 1.00 77.62 346 LYS A C 1
ATOM 2590 O O . LYS A 1 346 ? -12.402 23.083 25.115 1.00 77.62 346 LYS A O 1
ATOM 2595 N N . GLU A 1 347 ? -10.884 24.153 23.810 1.00 59.34 347 GLU A N 1
ATOM 2596 C CA . GLU A 1 347 ? -10.391 25.103 24.813 1.00 59.34 347 GLU A CA 1
ATOM 2597 C C . GLU A 1 347 ? -11.421 26.218 25.017 1.00 59.34 347 GLU A C 1
ATOM 2599 O O . GLU A 1 347 ? -12.104 26.580 24.027 1.00 59.34 347 GLU A O 1
#

Foldseek 3Di:
DDDDDDDPDPDDDDDDDDDDADPDAQDKDKDKDKDADPVDRVDIDIDIDIGGRHLEAEADQAREDEPDEADQSHEYEHHEYEAEYEFQHEYEHYEYQYAEHEQQDPVRARRGEYEYEYEDPHPNQHEYESYEYEAAYEYADGEYEAEYEYDLLRAYEYYLYEYDANHEYYQHEDEPNYHYDPRYHDDYNYHYFAFWWKAFPVRDTDGFRKTKDKWKDFPSHTDDFAAEAEQVRQQWIWIKMKIQGGPVQFFFKKFKWKKKWFDDPVDIWIWIAAQNDIDTDPPDPVPTHGNDIDRGDHSMDMGGHDTGGCSVRFGKMWMKIFIAGPPRRMTIIRHPNTGIYGYDHDD

Secondary structure (DSSP, 8-state):
--------TT---------PPPSSTT-EEEEEEEEE-SS-TT-EEEEEEEEE--SEEE--TT-EEES-EE-TT-EEESSEEESEEEESSEEES-EE-SSEEE-B-TTS-B--EEESEEEE--TT--EEEEEEE-TT-EEESSEEEEEEE--SSSPEEEES-EEPTT-EEESEEE-TT-EE-TT-EE-TT-EEPEE-EEE-TTS-EE----EEEEEEEETTEEE-TT-EE-TTTTTTEEEEEEEE--TTTTT--EEEEEEEEEE-SS-EEEEEEETTEEEE--S-GGG---SEEESS--SEEEEEEEEE--TT--EEEEEEEEEEETTT--EEE-TTS-EEEEEPPP-

pLDDT: mean 90.81, std 11.02, range [51.41, 98.81]

Sequence (347 aa):
MQHLIEVKELDTVELALNVTLPSTSGATNMITVTATSQADSEIKASTAVQIVALENIITPPEGWVSNITIGPESSLSGGIATGTVIVSGNIENVDFRGGTLSGLNEAGEIQGTLGGTIFNNSKVRGSIQDVLLAPNTSITGGILKKTIIGDSLEPALLEDLTVMSGSNLDNVIIGPNVEIAKNVTLGTGVEFVLPGVGINKDGKMISSQTGFLNRIRIKNQRHANGVKLTTVQVEELQIEEQLFVDTKHVGQSAEILIVAYHKTVTKTTSYMRVGKNWKVWNGEIARLEAATPYEALAERMTIPIFEGDLSGLPGDFTVYSGYRLETEQSIVFNGESPLKFAVKSKE

Radius of gyration: 27.27 Å; chains: 1; bounding box: 59×48×91 Å